Protein AF-A0A383W5I0-F1 (afdb_monomer)

Sequence (341 aa):
MKSKTSILTWMLLLAAAVLATAEAEDALTGSAQQLPQQVPPRRTELLSQEIGLSSPPNNTRRRYSSSRTLRDKVANLGASANATQIARAACNSTNILHPACIDVLLLALTPASYSSNNTRDTPMRRALISPAQDQGQCSSCVGFAVTAAAEAAVNVHKQQSWSSLSLSEQDLSFCKMLPRINCDNGIPYSGVIDSIESGRVQNWSARSCYGYNPEVKGDCWRANSCPSQLPPGTTLAWANDANALNTMAKVKERIMLSGGVIASMAMSDDAFNMFQAYGRKGDAVYAPSEDLAGAASVTMHAIFCYGWWDNATSSEDGWWLCKNRCGSMIVMLVCVPACVR

InterPro domains:
  IPR000668 Peptidase C1A, papain C-terminal [PF00112] (126-325)
  IPR000668 Peptidase C1A, papain C-terminal [SM00645] (122-336)
  IPR013128 Peptidase C1A [PTHR12411] (124-328)
  IPR038765 Papain-like cysteine peptidase superfamily [SSF54001] (127-327)

Organism: Tetradesmus obliquus (NCBI:txid3088)

Secondary structure (DSSP, 8-state):
---SSSSHHHHHHHHHHHHTTSSSSSTTS-----PPPPPPP-------SSTTS---TTHHHHHHHHHHHHHHHHHTT-TT--HHHHHHHHHS-S-TTSHHHHHHHHHHHS-SEEETT-TTTSGGG---PPPP-B-TTS--HHHHHHHHHHHHHHHHHTT--GGG--B-HHHIIIIISSSPPBTTTB--HHHHHHHHHTT--S--BBTTTS---TT--S-HHHHHHSPB-SPTT-----GGGG----SHHHHHHHHHHHS-EEEEEEEEHHHHHHHHHHTTT-SSEE-----GGG-S-EEEEEEEEEEEEE-SS-TT-EEEEEE-SBSSPEEEEES------

Structure (mmCIF, N/CA/C/O backbone):
data_AF-A0A383W5I0-F1
#
_entry.id   AF-A0A383W5I0-F1
#
loop_
_atom_site.group_PDB
_atom_site.id
_atom_site.type_symbol
_atom_site.label_atom_id
_atom_site.label_alt_id
_atom_site.label_comp_id
_atom_site.label_asym_id
_atom_site.label_entity_id
_atom_site.label_seq_id
_atom_site.pdbx_PDB_ins_code
_atom_site.Cartn_x
_atom_site.Cartn_y
_atom_site.Cartn_z
_atom_site.occupancy
_atom_site.B_iso_or_equiv
_atom_site.auth_seq_id
_atom_site.auth_comp_id
_atom_site.auth_asym_id
_atom_site.auth_atom_id
_atom_site.pdbx_PDB_model_num
ATOM 1 N N . MET A 1 1 ? -1.717 -44.098 64.752 1.00 50.97 1 MET A N 1
ATOM 2 C CA . MET A 1 1 ? -0.840 -43.102 64.095 1.00 50.97 1 MET A CA 1
ATOM 3 C C . MET A 1 1 ? 0.132 -43.812 63.160 1.00 50.97 1 MET A C 1
ATOM 5 O O . MET A 1 1 ? 1.043 -44.453 63.662 1.00 50.97 1 MET A O 1
ATOM 9 N N . LYS A 1 2 ? -0.092 -43.749 61.838 1.00 40.78 2 LYS A N 1
ATOM 10 C CA . LYS A 1 2 ? 0.932 -43.774 60.768 1.00 40.78 2 LYS A CA 1
ATOM 11 C C . LYS A 1 2 ? 0.244 -43.774 59.392 1.00 40.78 2 LYS A C 1
ATOM 13 O O . LYS A 1 2 ? -0.396 -44.741 59.003 1.00 40.78 2 LYS A O 1
ATOM 18 N N . SER A 1 3 ? 0.354 -42.614 58.746 1.00 50.75 3 SER A N 1
ATOM 19 C CA . SER A 1 3 ? 0.423 -42.326 57.307 1.00 50.75 3 SER A CA 1
ATOM 20 C C . SER A 1 3 ? -0.219 -43.317 56.320 1.00 50.75 3 SER A C 1
ATOM 22 O O . SER A 1 3 ? 0.395 -44.305 55.927 1.00 50.75 3 SER A O 1
ATOM 24 N N . LYS A 1 4 ? -1.421 -42.981 55.832 1.00 47.16 4 LYS A N 1
ATOM 25 C CA . LYS A 1 4 ? -1.954 -43.458 54.536 1.00 47.16 4 LYS A CA 1
ATOM 26 C C . LYS A 1 4 ? -2.264 -42.316 53.553 1.00 47.16 4 LYS A C 1
ATOM 28 O O . LYS A 1 4 ? -2.739 -42.559 52.453 1.00 47.16 4 LYS A O 1
ATOM 33 N N . THR A 1 5 ? -1.936 -41.075 53.907 1.00 50.34 5 THR A N 1
ATOM 34 C CA . THR A 1 5 ? -2.287 -39.866 53.140 1.00 50.34 5 THR A CA 1
ATOM 35 C C . THR A 1 5 ? -1.202 -39.398 52.162 1.00 50.34 5 THR A C 1
ATOM 37 O O . THR A 1 5 ? -1.349 -38.343 51.563 1.00 50.34 5 THR A O 1
ATOM 40 N N . SER A 1 6 ? -0.117 -40.162 51.978 1.00 55.53 6 SER A N 1
ATOM 41 C CA . SER A 1 6 ? 1.043 -39.725 51.180 1.00 55.53 6 SER A CA 1
ATOM 42 C C . SER A 1 6 ? 1.127 -40.318 49.768 1.00 55.53 6 SER A C 1
ATOM 44 O O . SER A 1 6 ? 1.939 -39.851 48.980 1.00 55.53 6 SER A O 1
ATOM 46 N N . ILE A 1 7 ? 0.335 -41.340 49.429 1.00 50.81 7 ILE A N 1
ATOM 47 C CA . ILE A 1 7 ? 0.466 -42.043 48.134 1.00 50.81 7 ILE A CA 1
ATOM 48 C C . ILE A 1 7 ? -0.485 -41.464 47.074 1.00 50.81 7 ILE A C 1
ATOM 50 O O . ILE A 1 7 ? -0.131 -41.398 45.899 1.00 50.81 7 ILE A O 1
ATOM 54 N N . LEU A 1 8 ? -1.650 -40.947 47.480 1.00 47.06 8 LEU A N 1
ATOM 55 C CA . LEU A 1 8 ? -2.625 -40.379 46.541 1.00 47.06 8 LEU A CA 1
ATOM 56 C C . LEU A 1 8 ? -2.154 -39.040 45.941 1.00 47.06 8 LEU A C 1
ATOM 58 O O . LEU A 1 8 ? -2.425 -38.749 44.780 1.00 47.06 8 LEU A O 1
ATOM 62 N N . THR A 1 9 ? -1.386 -38.253 46.699 1.00 47.53 9 THR A N 1
ATOM 63 C CA . THR A 1 9 ? -0.878 -36.942 46.263 1.00 47.53 9 THR A CA 1
ATOM 64 C C . THR A 1 9 ? 0.253 -37.062 45.237 1.00 47.53 9 THR A C 1
ATOM 66 O O . THR A 1 9 ? 0.368 -36.221 44.352 1.00 47.53 9 THR A O 1
ATOM 69 N N . TRP A 1 10 ? 1.052 -38.134 45.295 1.00 46.44 10 TRP A N 1
ATOM 70 C CA . TRP A 1 10 ? 2.126 -38.382 44.324 1.00 46.44 10 TRP A CA 1
ATOM 71 C C . TRP A 1 10 ? 1.618 -38.963 42.997 1.00 46.44 10 TRP A C 1
ATOM 73 O O . TRP A 1 10 ? 2.191 -38.664 41.953 1.00 46.44 10 TRP A O 1
ATOM 83 N N . MET A 1 11 ? 0.507 -39.710 42.993 1.00 48.94 11 MET A N 1
ATOM 84 C CA . MET A 1 11 ? -0.098 -40.188 41.739 1.00 48.94 11 MET A CA 1
ATOM 85 C C . MET A 1 11 ? -0.809 -39.075 40.950 1.00 48.94 11 MET A C 1
ATOM 87 O O . MET A 1 11 ? -0.786 -39.094 39.722 1.00 48.94 11 MET A O 1
ATOM 91 N N . LEU A 1 12 ? -1.367 -38.063 41.625 1.00 45.44 12 LEU A N 1
ATOM 92 C CA . LEU A 1 12 ? -1.979 -36.899 40.965 1.00 45.44 12 LEU A CA 1
ATOM 93 C C . LEU A 1 12 ? -0.946 -35.944 40.335 1.00 45.44 12 LEU A C 1
ATOM 95 O O . LEU A 1 12 ? -1.231 -35.337 39.306 1.00 45.44 12 LEU A O 1
ATOM 99 N N . LEU A 1 13 ? 0.270 -35.860 40.885 1.00 44.97 13 LEU A N 1
ATOM 100 C CA . LEU A 1 13 ? 1.362 -35.051 40.320 1.00 44.97 13 LEU A CA 1
ATOM 101 C C . LEU A 1 13 ? 2.055 -35.715 39.115 1.00 44.97 13 LEU A C 1
ATOM 103 O O . LEU A 1 13 ? 2.527 -35.012 38.225 1.00 44.97 13 LEU A O 1
ATOM 107 N N . LEU A 1 14 ? 2.060 -37.050 39.028 1.00 43.47 14 LEU A N 1
ATOM 108 C CA . LEU A 1 14 ? 2.590 -37.780 37.866 1.00 43.47 14 LEU A CA 1
ATOM 109 C C . LEU A 1 14 ? 1.614 -37.807 36.676 1.00 43.47 14 LEU A C 1
ATOM 111 O O . LEU A 1 14 ? 2.060 -37.767 35.533 1.00 43.47 14 LEU A O 1
ATOM 115 N N . ALA A 1 15 ? 0.298 -37.775 36.913 1.00 41.34 15 ALA A N 1
ATOM 116 C CA . ALA A 1 15 ? -0.691 -37.662 35.835 1.00 41.34 15 ALA A CA 1
ATOM 117 C C . ALA A 1 15 ? -0.694 -36.268 35.168 1.00 41.34 15 ALA A C 1
ATOM 119 O O . ALA A 1 15 ? -0.890 -36.167 33.959 1.00 41.34 15 ALA A O 1
ATOM 120 N N . ALA A 1 16 ? -0.400 -35.200 35.920 1.00 40.78 16 ALA A N 1
ATOM 121 C CA . ALA A 1 16 ? -0.290 -33.845 35.372 1.00 40.78 16 ALA A CA 1
ATOM 122 C C . ALA A 1 16 ? 0.994 -33.623 34.541 1.00 40.78 16 ALA A C 1
ATOM 124 O O . ALA A 1 16 ? 0.998 -32.800 33.631 1.00 40.78 16 ALA A O 1
ATOM 125 N N . ALA A 1 17 ? 2.067 -34.377 34.808 1.00 38.47 17 ALA A N 1
ATOM 126 C CA . ALA A 1 17 ? 3.325 -34.271 34.063 1.00 38.47 17 ALA A CA 1
ATOM 127 C C . ALA A 1 17 ? 3.324 -35.053 32.734 1.00 38.47 17 ALA A C 1
ATOM 129 O O . ALA A 1 17 ? 4.040 -34.673 31.813 1.00 38.47 17 ALA A O 1
ATOM 130 N N . VAL A 1 18 ? 2.509 -36.109 32.607 1.00 41.06 18 VAL A N 1
ATOM 131 C CA . VAL A 1 18 ? 2.393 -36.905 31.366 1.00 41.06 18 VAL A CA 1
ATOM 132 C C . VAL A 1 18 ? 1.396 -36.288 30.372 1.00 41.06 18 VAL A C 1
ATOM 134 O O . VAL A 1 18 ? 1.564 -36.436 29.167 1.00 41.06 18 VAL A O 1
ATOM 137 N N . LEU A 1 19 ? 0.407 -35.520 30.842 1.00 38.72 19 LEU A N 1
ATOM 138 C CA . LEU A 1 19 ? -0.499 -34.764 29.963 1.00 38.72 19 LEU A CA 1
ATOM 139 C C . LEU A 1 19 ? 0.127 -33.473 29.403 1.00 38.72 19 LEU A C 1
ATOM 141 O O . LEU A 1 19 ? -0.310 -32.999 28.364 1.00 38.72 19 LEU A O 1
ATOM 145 N N . ALA A 1 20 ? 1.181 -32.939 30.031 1.00 40.28 20 ALA A N 1
ATOM 146 C CA . ALA A 1 20 ? 1.869 -31.730 29.563 1.00 40.28 20 ALA A CA 1
ATOM 147 C C . ALA A 1 20 ? 2.955 -31.989 28.495 1.00 40.28 20 ALA A C 1
ATOM 149 O O . ALA A 1 20 ? 3.465 -31.039 27.905 1.00 40.28 20 ALA A O 1
ATOM 150 N N . THR A 1 21 ? 3.324 -33.248 28.232 1.00 39.97 21 THR A N 1
ATOM 151 C CA . THR A 1 21 ? 4.346 -33.606 27.228 1.00 39.97 21 THR A CA 1
ATOM 152 C C . THR A 1 21 ? 3.788 -34.335 26.005 1.00 39.97 21 THR A C 1
ATOM 154 O O . THR A 1 21 ? 4.513 -34.498 25.030 1.00 39.97 21 THR A O 1
ATOM 157 N N . ALA A 1 22 ? 2.501 -34.700 26.000 1.00 36.41 22 ALA A N 1
ATOM 158 C CA . ALA A 1 22 ? 1.844 -35.316 24.844 1.00 36.41 22 ALA A CA 1
ATOM 159 C C . ALA A 1 22 ? 1.257 -34.300 23.837 1.00 36.41 22 ALA A C 1
ATOM 161 O O . ALA A 1 22 ? 0.971 -34.667 22.704 1.00 36.41 22 ALA A O 1
ATOM 162 N N . GLU A 1 23 ? 1.124 -33.017 24.196 1.00 40.84 23 GLU A N 1
ATOM 163 C CA . GLU A 1 23 ? 0.623 -31.967 23.283 1.00 40.84 23 GLU A CA 1
ATOM 164 C C . GLU A 1 23 ? 1.725 -31.294 22.438 1.00 40.84 23 GLU A C 1
ATOM 166 O O . GLU A 1 23 ? 1.442 -30.386 21.658 1.00 40.84 23 GLU A O 1
ATOM 171 N N . ALA A 1 24 ? 2.986 -31.731 22.554 1.00 43.25 24 ALA A N 1
ATOM 172 C CA . ALA A 1 24 ? 4.114 -31.102 21.861 1.00 43.25 24 ALA A CA 1
ATOM 173 C C . ALA A 1 24 ? 4.572 -31.809 20.568 1.00 43.25 24 ALA A C 1
ATOM 175 O O . ALA A 1 24 ? 5.383 -31.231 19.847 1.00 43.25 24 ALA A O 1
ATOM 176 N N . GLU A 1 25 ? 4.060 -33.001 20.230 1.00 40.81 25 GLU A N 1
ATOM 177 C CA . GLU A 1 25 ? 4.526 -33.750 19.041 1.00 40.81 25 GLU A CA 1
ATOM 178 C C . GLU A 1 25 ? 3.465 -34.047 17.967 1.00 40.81 25 GLU A C 1
ATOM 180 O O . GLU A 1 25 ? 3.839 -34.468 16.876 1.00 40.81 25 GLU A O 1
ATOM 185 N N . ASP A 1 26 ? 2.180 -33.727 18.176 1.00 34.81 26 ASP A N 1
ATOM 186 C CA . ASP A 1 26 ? 1.118 -34.031 17.189 1.00 34.81 26 ASP A CA 1
ATOM 187 C C . ASP A 1 26 ? 0.619 -32.817 16.369 1.00 34.81 26 ASP A C 1
ATOM 189 O O . ASP A 1 26 ? -0.350 -32.894 15.618 1.00 34.81 26 ASP A O 1
ATOM 193 N N . ALA A 1 27 ? 1.311 -31.673 16.442 1.00 38.06 27 ALA A N 1
ATOM 194 C CA . ALA A 1 27 ? 0.942 -30.442 15.724 1.00 38.06 27 ALA A CA 1
ATOM 195 C C . ALA A 1 27 ? 1.639 -30.259 14.353 1.00 38.06 27 ALA A C 1
ATOM 197 O O . ALA A 1 27 ? 1.771 -29.133 13.871 1.00 38.06 27 ALA A O 1
ATOM 198 N N . LEU A 1 28 ? 2.096 -31.342 13.709 1.00 40.16 28 LEU A N 1
ATOM 199 C CA . LEU A 1 28 ? 2.770 -31.300 12.396 1.00 40.16 28 LEU A CA 1
ATOM 200 C C . LEU A 1 28 ? 2.044 -32.046 11.267 1.00 40.16 28 LEU A C 1
ATOM 202 O O . LEU A 1 28 ? 2.592 -32.191 10.174 1.00 40.16 28 LEU A O 1
ATOM 206 N N . THR A 1 29 ? 0.784 -32.440 11.459 1.00 37.12 29 THR A N 1
ATOM 207 C CA . THR A 1 29 ? -0.047 -32.982 10.375 1.00 37.12 29 THR A CA 1
ATOM 208 C C . THR A 1 29 ? -1.183 -32.026 10.001 1.00 37.12 29 THR A C 1
ATOM 210 O O . THR A 1 29 ? -2.268 -32.018 10.565 1.00 37.12 29 THR A O 1
ATOM 213 N N . GLY A 1 30 ? -0.894 -31.181 9.006 1.00 45.47 30 GLY A N 1
ATOM 214 C CA . GLY A 1 30 ? -1.835 -30.718 7.979 1.00 45.47 30 GLY A CA 1
ATOM 215 C C . GLY A 1 30 ? -3.266 -30.363 8.395 1.00 45.47 30 GLY A C 1
ATOM 216 O O . GLY A 1 30 ? -4.210 -30.942 7.865 1.00 45.47 30 GLY A O 1
ATOM 217 N N . SER A 1 31 ? -3.450 -29.345 9.238 1.00 33.47 31 SER A N 1
ATOM 218 C CA . SER A 1 31 ? -4.733 -28.636 9.291 1.00 33.47 31 SER A CA 1
ATOM 219 C C . SER A 1 31 ? -4.839 -27.727 8.069 1.00 33.47 31 SER A C 1
ATOM 221 O O . SER A 1 31 ? -4.104 -26.744 7.952 1.00 33.47 31 SER A O 1
ATOM 223 N N . ALA A 1 32 ? -5.758 -28.056 7.162 1.00 37.62 32 ALA A N 1
ATOM 224 C CA . ALA A 1 32 ? -6.147 -27.211 6.043 1.00 37.62 32 ALA A CA 1
ATOM 225 C C . ALA A 1 32 ? -6.359 -25.763 6.517 1.00 37.62 32 ALA A C 1
ATOM 227 O O . ALA A 1 32 ? -7.171 -25.493 7.403 1.00 37.62 32 ALA A O 1
ATOM 228 N N . GLN A 1 33 ? -5.594 -24.839 5.935 1.00 35.25 33 GLN A N 1
ATOM 229 C CA . GLN A 1 33 ? -5.774 -23.406 6.120 1.00 35.25 33 GLN A CA 1
ATOM 230 C C . GLN A 1 33 ? -7.213 -23.047 5.741 1.00 35.25 33 GLN A C 1
ATOM 232 O O . GLN A 1 33 ? -7.575 -23.050 4.564 1.00 35.25 33 GLN A O 1
ATOM 237 N N . GLN A 1 34 ? -8.034 -22.718 6.737 1.00 30.47 34 GLN A N 1
ATOM 238 C CA . GLN A 1 34 ? -9.242 -21.943 6.501 1.00 30.47 34 GLN A CA 1
ATOM 239 C C . GLN A 1 34 ? -8.801 -20.576 5.973 1.00 30.47 34 GLN A C 1
ATOM 241 O O . GLN A 1 34 ? -8.416 -19.689 6.734 1.00 30.47 34 GLN A O 1
ATOM 246 N N . LEU A 1 35 ? -8.834 -20.419 4.648 1.00 31.31 35 LEU A N 1
ATOM 247 C CA . LEU A 1 35 ? -8.937 -19.100 4.043 1.00 31.31 35 LEU A CA 1
ATOM 248 C C . LEU A 1 35 ? -10.158 -18.400 4.664 1.00 31.31 35 LEU A C 1
ATOM 250 O O . LEU A 1 35 ? -11.230 -19.013 4.715 1.00 31.31 35 LEU A O 1
ATOM 254 N N . PRO A 1 36 ? -10.043 -17.140 5.120 1.00 31.08 36 PRO A N 1
ATOM 255 C CA . PRO A 1 36 ? -11.212 -16.387 5.542 1.00 31.08 36 PRO A CA 1
ATOM 256 C C . PRO A 1 36 ? -12.202 -16.313 4.373 1.00 31.08 36 PRO A C 1
ATOM 258 O O . PRO A 1 36 ? -11.836 -15.927 3.260 1.00 31.08 36 PRO A O 1
ATOM 261 N N . GLN A 1 37 ? -13.444 -16.738 4.627 1.00 26.75 37 GLN A N 1
ATOM 262 C CA . GLN A 1 37 ? -14.552 -16.669 3.676 1.00 26.75 37 GLN A CA 1
ATOM 263 C C . GLN A 1 37 ? -14.643 -15.255 3.094 1.00 26.75 37 GLN A C 1
ATOM 265 O O . GLN A 1 37 ? -14.861 -14.283 3.816 1.00 26.75 37 GLN A O 1
ATOM 270 N N . GLN A 1 38 ? -14.477 -15.153 1.776 1.00 28.27 38 GLN A N 1
ATOM 271 C CA . GLN A 1 38 ? -14.689 -13.915 1.042 1.00 28.27 38 GLN A CA 1
ATOM 272 C C . GLN A 1 38 ? -16.161 -13.497 1.164 1.00 28.27 38 GLN A C 1
ATOM 274 O O . GLN A 1 38 ? -17.074 -14.265 0.858 1.00 28.27 38 GLN A O 1
ATOM 279 N N . VAL A 1 39 ? -16.383 -12.270 1.635 1.00 28.14 39 VAL A N 1
ATOM 280 C CA . VAL A 1 39 ? -17.687 -11.597 1.617 1.00 28.14 39 VAL A CA 1
ATOM 281 C C . VAL A 1 39 ? -18.120 -11.427 0.149 1.00 28.14 39 VAL A C 1
ATOM 283 O O . VAL A 1 39 ? -17.280 -11.061 -0.673 1.00 28.14 39 VAL A O 1
ATOM 286 N N . PRO A 1 40 ? -19.390 -11.687 -0.217 1.00 25.81 40 PRO A N 1
ATOM 287 C CA . PRO A 1 40 ? -19.840 -11.619 -1.607 1.00 25.81 40 PRO A CA 1
ATOM 288 C C . PRO A 1 40 ? -19.692 -10.207 -2.209 1.00 25.81 40 PRO A C 1
ATOM 290 O O . PRO A 1 40 ? -19.878 -9.215 -1.492 1.00 25.81 40 PRO A O 1
ATOM 293 N N . PRO A 1 41 ? -19.414 -10.102 -3.524 1.00 27.77 41 PRO A N 1
ATOM 294 C CA . PRO A 1 41 ? -19.115 -8.835 -4.180 1.00 27.77 41 PRO A CA 1
ATOM 295 C C . PRO A 1 41 ? -20.362 -7.948 -4.229 1.00 27.77 41 PRO A C 1
ATOM 297 O O . PRO A 1 41 ? -21.405 -8.331 -4.765 1.00 27.77 41 PRO A O 1
ATOM 300 N N . ARG A 1 42 ? -20.259 -6.735 -3.680 1.00 27.70 42 ARG A N 1
ATOM 301 C CA . ARG A 1 42 ? -21.240 -5.666 -3.898 1.00 27.70 42 ARG A CA 1
ATOM 302 C C . ARG A 1 42 ? -20.668 -4.716 -4.940 1.00 27.70 42 ARG A C 1
ATOM 304 O O . ARG A 1 42 ? -19.749 -3.965 -4.639 1.00 27.70 42 ARG A O 1
ATOM 311 N N . ARG A 1 43 ? -21.236 -4.720 -6.148 1.00 22.67 43 ARG A N 1
ATOM 312 C CA . ARG A 1 43 ? -20.950 -3.690 -7.152 1.00 22.67 43 ARG A CA 1
ATOM 313 C C . ARG A 1 43 ? -21.617 -2.386 -6.728 1.00 22.67 43 ARG A C 1
ATOM 315 O O . ARG A 1 43 ? -22.840 -2.326 -6.627 1.00 22.67 43 ARG A O 1
ATOM 322 N N . THR A 1 44 ? -20.823 -1.351 -6.489 1.00 27.12 44 THR A N 1
ATOM 323 C CA . THR A 1 44 ? -21.308 0.031 -6.448 1.00 27.12 44 THR A CA 1
ATOM 324 C C . THR A 1 44 ? -20.936 0.703 -7.758 1.00 27.12 44 THR A C 1
ATOM 326 O O . THR A 1 44 ? -19.770 0.993 -8.000 1.00 27.12 44 THR A O 1
ATOM 329 N N . GLU A 1 45 ? -21.935 0.927 -8.606 1.00 25.23 45 GLU A N 1
ATOM 330 C CA . GLU A 1 45 ? -21.840 1.818 -9.760 1.00 25.23 45 GLU A CA 1
ATOM 331 C C . GLU A 1 45 ? -21.678 3.255 -9.255 1.00 25.23 45 GLU A C 1
ATOM 333 O O . GLU A 1 45 ? -22.616 3.822 -8.698 1.00 25.23 45 GLU A O 1
ATOM 338 N N . LEU A 1 46 ? -20.496 3.850 -9.422 1.00 27.22 46 LEU A N 1
ATOM 339 C CA . LEU A 1 46 ? -20.302 5.287 -9.245 1.00 27.22 46 LEU A CA 1
ATOM 340 C C . LEU A 1 46 ? -19.369 5.819 -10.334 1.00 27.22 46 LEU A C 1
ATOM 342 O O . LEU A 1 46 ? -18.193 5.477 -10.402 1.00 27.22 46 LEU A O 1
ATOM 346 N N . LEU A 1 47 ? -19.956 6.660 -11.186 1.00 27.00 47 LEU A N 1
ATOM 347 C CA . LEU A 1 47 ? -19.314 7.433 -12.241 1.00 27.00 47 LEU A CA 1
ATOM 348 C C . LEU A 1 47 ? -18.225 8.351 -11.673 1.00 27.00 47 LEU A C 1
ATOM 350 O O . LE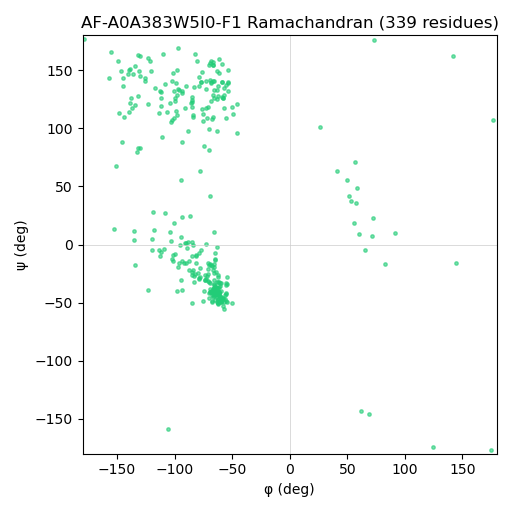U A 1 47 ? -18.467 9.166 -10.783 1.00 27.00 47 LEU A O 1
ATOM 354 N N . SER A 1 48 ? -17.030 8.222 -12.240 1.00 34.09 48 SER A N 1
ATOM 355 C CA . SER A 1 48 ? -15.860 9.039 -11.954 1.00 34.09 48 SER A CA 1
ATOM 356 C C . SER A 1 48 ? -15.966 10.426 -12.590 1.00 34.09 48 SER A C 1
ATOM 358 O O . SER A 1 48 ? -15.776 10.579 -13.794 1.00 34.09 48 SER A O 1
ATOM 360 N N . GLN A 1 49 ? -16.209 11.451 -11.775 1.00 30.59 49 GLN A N 1
ATOM 361 C CA . GLN A 1 49 ? -15.926 12.841 -12.130 1.00 30.59 49 GLN A CA 1
ATOM 362 C C . GLN A 1 49 ? -14.692 13.297 -11.340 1.00 30.59 49 GLN A C 1
ATOM 364 O O . GLN A 1 49 ? -14.713 13.333 -10.113 1.00 30.59 49 GLN A O 1
ATOM 369 N N . GLU A 1 50 ? -13.616 13.556 -12.089 1.00 33.84 50 GLU A N 1
ATOM 370 C CA . GLU A 1 50 ? -12.325 14.135 -11.676 1.00 33.84 50 GLU A CA 1
ATOM 371 C C . GLU A 1 50 ? -11.585 13.380 -10.552 1.00 33.84 50 GLU A C 1
ATOM 373 O O . GLU A 1 50 ? -11.449 13.814 -9.408 1.00 33.84 50 GLU A O 1
ATOM 378 N N . ILE A 1 51 ? -11.073 12.201 -10.923 1.00 47.44 51 ILE A N 1
ATOM 379 C CA . ILE A 1 51 ? -10.263 11.307 -10.086 1.00 47.44 51 ILE A CA 1
ATOM 380 C C . ILE A 1 51 ? -8.903 11.963 -9.791 1.00 47.44 51 ILE A C 1
ATOM 382 O O . ILE A 1 51 ? -8.040 12.021 -10.664 1.00 47.44 51 ILE A O 1
ATOM 386 N N . GLY A 1 52 ? -8.690 12.413 -8.551 1.00 37.28 52 GLY A N 1
ATOM 387 C CA . GLY A 1 52 ? -7.338 12.618 -8.012 1.00 37.28 52 GLY A CA 1
ATOM 388 C C . GLY A 1 52 ? -7.123 13.796 -7.062 1.00 37.28 52 GLY A C 1
ATOM 389 O O . GLY A 1 52 ? -6.119 13.794 -6.359 1.00 37.28 52 GLY A O 1
ATOM 390 N N . LEU A 1 53 ? -8.027 14.778 -6.985 1.00 34.94 53 LEU A N 1
ATOM 391 C CA . LEU A 1 53 ? -7.705 16.059 -6.324 1.00 34.94 53 LEU A CA 1
ATOM 392 C C . LEU A 1 53 ? -8.399 16.320 -4.986 1.00 34.94 53 LEU A C 1
ATOM 394 O O . LEU A 1 53 ? -8.105 17.308 -4.322 1.00 34.94 53 LEU A O 1
ATOM 398 N N . SER A 1 54 ? -9.293 15.443 -4.542 1.00 36.31 54 SER A N 1
ATOM 399 C CA . SER A 1 54 ? -9.955 15.615 -3.249 1.00 36.31 54 SER A CA 1
ATOM 400 C C . SER A 1 54 ? -9.922 14.329 -2.441 1.00 36.31 54 SER A C 1
ATOM 402 O O . SER A 1 54 ? -10.884 13.571 -2.347 1.00 36.31 54 SER A O 1
ATOM 404 N N . SER A 1 55 ? -8.799 14.126 -1.762 1.00 37.28 55 SER A N 1
ATOM 405 C CA . SER A 1 55 ? -8.829 13.526 -0.432 1.00 37.28 55 SER A CA 1
ATOM 406 C C . SER A 1 55 ? -9.875 14.292 0.380 1.00 37.28 55 SER A C 1
ATOM 408 O O . SER A 1 55 ? -9.660 15.482 0.610 1.00 37.28 55 SER A O 1
ATOM 410 N N . PRO A 1 56 ? -11.019 13.703 0.779 1.00 36.81 56 PRO A N 1
ATOM 411 C CA . PRO A 1 56 ? -12.017 14.449 1.531 1.00 36.81 56 PRO A CA 1
ATOM 412 C C . PRO A 1 56 ? -11.335 15.003 2.786 1.00 36.81 56 PRO A C 1
ATOM 414 O O . PRO A 1 56 ? -10.847 14.200 3.593 1.00 36.81 56 PRO A O 1
ATOM 417 N N . PRO A 1 57 ? -11.244 16.332 2.965 1.00 42.31 57 PRO A N 1
ATOM 418 C CA . PRO A 1 57 ? -10.516 16.889 4.088 1.00 42.31 57 PRO A CA 1
ATOM 419 C C . PRO A 1 57 ? -11.134 16.359 5.383 1.00 42.31 57 PRO A C 1
ATOM 421 O O . PRO A 1 57 ? -12.343 16.431 5.602 1.00 42.31 57 PRO A O 1
ATOM 424 N N . ASN A 1 58 ? -10.291 15.790 6.246 1.00 48.41 58 ASN A N 1
ATOM 425 C CA . ASN A 1 58 ? -10.570 15.559 7.665 1.00 48.41 58 ASN A CA 1
ATOM 426 C C . ASN A 1 58 ? -11.703 14.562 8.034 1.00 48.41 58 ASN A C 1
ATOM 428 O O . ASN A 1 58 ? -11.878 14.250 9.213 1.00 48.41 58 ASN A O 1
ATOM 432 N N . ASN A 1 59 ? -12.468 14.007 7.085 1.00 50.97 59 ASN A N 1
ATOM 433 C CA . ASN A 1 59 ? -13.571 13.090 7.420 1.00 50.97 59 ASN A CA 1
ATOM 434 C C . ASN A 1 59 ? -13.045 11.749 7.962 1.00 50.97 59 ASN A C 1
ATOM 436 O O . ASN A 1 59 ? -13.549 11.241 8.963 1.00 50.97 59 ASN A O 1
ATOM 440 N N . THR A 1 60 ? -11.970 11.213 7.374 1.00 55.31 60 THR A N 1
ATOM 441 C CA . THR A 1 60 ? -11.335 9.975 7.852 1.00 55.31 60 THR A CA 1
ATOM 442 C C . THR A 1 60 ? -10.759 10.143 9.259 1.00 55.31 60 THR A C 1
ATOM 444 O O . THR A 1 60 ? -10.931 9.258 10.093 1.00 55.31 60 THR A O 1
ATOM 447 N N . ARG A 1 61 ? -10.144 11.298 9.563 1.00 58.56 61 ARG A N 1
ATOM 448 C CA . ARG A 1 61 ? -9.558 11.589 10.883 1.00 58.56 61 ARG A CA 1
ATOM 449 C C . ARG A 1 61 ? -10.624 11.727 11.973 1.00 58.56 61 ARG A C 1
ATOM 451 O O . ARG A 1 61 ? -10.531 11.043 12.986 1.00 58.56 61 ARG A O 1
ATOM 458 N N . ARG A 1 62 ? -11.678 12.525 11.748 1.00 57.25 62 ARG A N 1
ATOM 459 C CA . ARG A 1 62 ? -12.788 12.668 12.718 1.00 57.25 62 ARG A CA 1
ATOM 460 C C . ARG A 1 62 ? -13.516 11.349 12.973 1.00 57.25 62 ARG A C 1
ATOM 462 O O . ARG A 1 62 ? -13.861 11.033 14.108 1.00 57.25 62 ARG A O 1
ATOM 469 N N . ARG A 1 63 ? -13.742 10.554 11.921 1.00 70.06 63 ARG A N 1
ATOM 470 C CA . ARG A 1 63 ? -14.328 9.214 12.073 1.00 70.06 63 ARG A CA 1
ATOM 471 C C . ARG A 1 63 ? -13.397 8.276 12.831 1.00 70.06 63 ARG A C 1
ATOM 473 O O . ARG A 1 63 ? -13.878 7.434 13.587 1.00 70.06 63 ARG A O 1
ATOM 480 N N . TYR A 1 64 ? -12.085 8.429 12.664 1.00 73.00 64 TYR A N 1
ATOM 481 C CA . TYR A 1 64 ? -11.105 7.591 13.338 1.00 73.00 64 TYR A CA 1
ATOM 482 C C . TYR A 1 64 ? -11.068 7.819 14.846 1.00 73.00 64 TYR A C 1
ATOM 484 O O . TYR A 1 64 ? -11.160 6.842 15.587 1.00 73.00 64 TYR A O 1
ATOM 492 N N . SER A 1 65 ? -11.000 9.066 15.319 1.00 77.88 65 SER A N 1
ATOM 493 C CA . SER A 1 65 ? -10.972 9.317 16.765 1.00 77.88 65 SER A CA 1
ATOM 494 C C . SER A 1 65 ? -12.246 8.839 17.453 1.00 77.88 65 SER A C 1
ATOM 496 O O . SER A 1 65 ? -12.162 8.150 18.468 1.00 77.88 65 SER A O 1
ATOM 498 N N . SER A 1 66 ? -13.409 9.050 16.827 1.00 83.94 66 SER A N 1
ATOM 499 C CA . SER A 1 66 ? -14.670 8.453 17.280 1.00 83.94 66 SER A CA 1
ATOM 500 C C . SER A 1 66 ? -14.603 6.919 17.335 1.00 83.94 66 SER A C 1
ATOM 502 O O . SER A 1 66 ? -14.954 6.324 18.355 1.00 83.94 66 SER A O 1
ATOM 504 N N . SER A 1 67 ? -14.087 6.274 16.284 1.00 83.94 67 SER A N 1
ATOM 505 C CA . SER A 1 67 ? -13.956 4.810 16.227 1.00 83.94 67 SER A CA 1
ATOM 506 C C . SER A 1 67 ? -12.990 4.267 17.285 1.00 83.94 67 SER A C 1
ATOM 508 O O . SER A 1 67 ? -13.261 3.223 17.873 1.00 83.94 67 SER A O 1
ATOM 510 N N . ARG A 1 68 ? -11.898 4.981 17.591 1.00 83.06 68 ARG A N 1
ATOM 511 C CA . ARG A 1 68 ? -10.968 4.627 18.676 1.00 83.06 68 ARG A CA 1
ATOM 512 C C . ARG A 1 68 ? -11.609 4.763 20.051 1.00 83.06 68 ARG A C 1
ATOM 514 O O . ARG A 1 68 ? -11.472 3.864 20.869 1.00 83.06 68 ARG A O 1
ATOM 521 N N . THR A 1 69 ? -12.361 5.833 20.300 1.00 87.00 69 THR A N 1
ATOM 522 C CA . THR A 1 69 ? -13.103 5.966 21.560 1.00 87.00 69 THR A CA 1
ATOM 523 C C . THR A 1 69 ? -14.095 4.815 21.743 1.00 87.00 69 THR A C 1
ATOM 525 O O . THR A 1 69 ? -14.238 4.290 22.846 1.00 87.00 69 THR A O 1
ATOM 528 N N . LEU A 1 70 ? -14.777 4.393 20.673 1.00 89.44 70 LEU A N 1
ATOM 529 C CA . LEU A 1 70 ? -15.685 3.243 20.717 1.00 89.44 70 LEU A CA 1
ATOM 530 C C . LEU A 1 70 ? -14.928 1.923 20.917 1.00 89.44 70 LEU A C 1
ATOM 532 O O . LEU A 1 70 ? -15.356 1.097 21.720 1.00 89.44 70 LEU A O 1
ATOM 536 N N . ARG A 1 71 ? -13.769 1.753 20.272 1.00 88.12 71 ARG A N 1
ATOM 537 C CA . ARG A 1 71 ? -12.859 0.621 20.498 1.00 88.12 71 ARG A CA 1
ATOM 538 C C . ARG A 1 71 ? -12.486 0.493 21.973 1.00 88.12 71 ARG A C 1
ATOM 540 O O . ARG A 1 71 ? -12.601 -0.590 22.535 1.00 88.12 71 ARG A O 1
ATOM 547 N N . ASP A 1 72 ? -12.076 1.589 22.603 1.00 87.56 72 ASP A N 1
ATOM 548 C CA . ASP A 1 72 ? -11.647 1.579 24.003 1.00 87.56 72 ASP A CA 1
ATOM 549 C C . ASP A 1 72 ? -12.821 1.238 24.939 1.00 87.56 72 ASP A C 1
ATOM 551 O O . ASP A 1 72 ? -12.655 0.491 25.901 1.00 87.56 72 ASP A O 1
ATOM 555 N N . LYS A 1 73 ? -14.047 1.682 24.614 1.00 91.50 73 LYS A N 1
ATOM 556 C CA . LYS A 1 73 ? -15.261 1.234 25.321 1.00 91.50 73 LYS A CA 1
ATOM 557 C C . LYS A 1 73 ? -15.478 -0.272 25.196 1.00 91.50 73 LYS A C 1
ATOM 559 O O . LYS A 1 73 ? -15.802 -0.899 26.198 1.00 91.50 73 LYS A O 1
ATOM 564 N N . VAL A 1 74 ? -15.306 -0.839 23.999 1.00 91.75 74 VAL A N 1
ATOM 565 C CA . VAL A 1 74 ? -15.435 -2.288 23.766 1.00 91.75 74 VAL A CA 1
ATOM 566 C C . VAL A 1 74 ? -14.371 -3.058 24.551 1.00 91.75 74 VAL A C 1
ATOM 568 O O . VAL A 1 74 ? -14.710 -4.019 25.235 1.00 91.75 74 VAL A O 1
ATOM 571 N N . ALA A 1 75 ? -13.115 -2.604 24.527 1.00 88.38 75 ALA A N 1
ATOM 572 C CA . ALA A 1 75 ? -12.017 -3.223 25.271 1.00 88.38 75 ALA A CA 1
ATOM 573 C C . ALA A 1 75 ? -12.255 -3.218 26.795 1.00 88.38 75 ALA A C 1
ATOM 575 O O . ALA A 1 75 ? -11.890 -4.167 27.487 1.00 88.38 75 ALA A O 1
ATOM 576 N N . ASN A 1 76 ? -12.931 -2.188 27.313 1.00 92.56 76 ASN A N 1
ATOM 577 C CA . ASN A 1 76 ? -13.247 -2.048 28.736 1.00 92.56 76 ASN A CA 1
ATOM 578 C C . ASN A 1 76 ? -14.436 -2.898 29.218 1.00 92.56 76 ASN A C 1
ATOM 580 O O . ASN A 1 76 ? -14.681 -2.950 30.422 1.00 92.56 76 ASN A O 1
ATOM 584 N N . LEU A 1 77 ? -15.181 -3.569 28.330 1.00 92.62 77 LEU A N 1
ATOM 585 C CA . LEU A 1 77 ? -16.296 -4.429 28.751 1.00 92.62 77 LEU A CA 1
ATOM 586 C C . LEU A 1 77 ? -15.831 -5.700 29.486 1.00 92.62 77 LEU A C 1
ATOM 588 O O . LEU A 1 77 ? -16.631 -6.335 30.173 1.00 92.62 77 LEU A O 1
ATOM 592 N N . GLY A 1 78 ? -14.551 -6.063 29.358 1.00 91.44 78 GLY A N 1
ATOM 593 C CA . GLY A 1 78 ? -13.983 -7.278 29.937 1.00 91.44 78 GLY A CA 1
ATOM 594 C C . GLY A 1 78 ? -14.411 -8.559 29.210 1.00 91.44 78 GLY A C 1
ATOM 595 O O . GLY A 1 78 ? -15.215 -8.548 28.280 1.00 91.44 78 GLY A O 1
ATOM 596 N N . ALA A 1 79 ? -13.859 -9.694 29.644 1.00 89.56 79 ALA A N 1
ATOM 597 C CA . ALA A 1 79 ? -14.042 -10.986 28.971 1.00 89.56 79 ALA A CA 1
ATOM 598 C C . ALA A 1 79 ? -15.458 -11.586 29.105 1.00 89.56 79 ALA A C 1
ATOM 600 O O . ALA A 1 79 ? -15.802 -12.500 28.362 1.00 89.56 79 ALA A O 1
ATOM 601 N N . SER A 1 80 ? -16.284 -11.099 30.039 1.00 92.56 80 SER A N 1
ATOM 602 C CA . SER A 1 80 ? -17.647 -11.602 30.282 1.00 92.56 80 SER A CA 1
ATOM 603 C C . SER A 1 80 ? -18.731 -10.899 29.457 1.00 92.56 80 SER A C 1
ATOM 605 O O . SER A 1 80 ? -19.915 -11.212 29.599 1.00 92.56 80 SER A O 1
ATOM 607 N N . ALA A 1 81 ? -18.352 -9.948 28.602 1.00 94.38 81 ALA A N 1
ATOM 608 C CA . ALA A 1 81 ? -19.287 -9.200 27.777 1.00 94.38 81 ALA A CA 1
ATOM 609 C C . ALA A 1 81 ? -19.961 -10.097 26.729 1.00 94.38 81 ALA A C 1
ATOM 611 O O . ALA A 1 81 ? -19.297 -10.784 25.955 1.00 94.38 81 ALA A O 1
ATOM 612 N N . ASN A 1 82 ? -21.292 -10.062 26.655 1.00 96.50 82 ASN A N 1
ATOM 613 C CA . ASN A 1 82 ? -22.023 -10.765 25.602 1.00 96.50 82 ASN A CA 1
ATOM 614 C C . ASN A 1 82 ? -22.071 -9.953 24.292 1.00 96.50 82 ASN A C 1
ATOM 616 O O . ASN A 1 82 ? -21.847 -8.740 24.275 1.00 96.50 82 ASN A O 1
ATOM 620 N N . ALA A 1 83 ? -22.421 -10.615 23.183 1.00 94.56 83 ALA A N 1
ATOM 621 C CA . ALA A 1 83 ? -22.462 -9.999 21.853 1.00 94.56 83 ALA A CA 1
ATOM 622 C C . ALA A 1 83 ? -23.355 -8.744 21.783 1.00 94.56 83 ALA A C 1
ATOM 624 O O . ALA A 1 83 ? -23.015 -7.784 21.094 1.00 94.56 83 ALA A O 1
ATOM 625 N N . THR A 1 84 ? -24.462 -8.710 22.532 1.00 96.25 84 THR A N 1
ATOM 626 C CA . THR A 1 84 ? -25.363 -7.549 22.597 1.00 96.25 84 THR A CA 1
ATOM 627 C C . THR A 1 84 ? -24.711 -6.365 23.312 1.00 96.25 84 THR A C 1
ATOM 629 O O . THR A 1 84 ? -24.860 -5.228 22.873 1.00 96.25 84 THR A O 1
ATOM 632 N N . GLN A 1 85 ? -23.985 -6.600 24.410 1.00 96.06 85 GLN A N 1
ATOM 633 C CA . GLN A 1 85 ? -23.236 -5.554 25.117 1.00 96.06 85 GLN A CA 1
ATOM 634 C C . GLN A 1 85 ? -22.109 -5.001 24.241 1.00 96.06 85 GLN A C 1
ATOM 636 O O . GLN A 1 85 ? -21.960 -3.784 24.136 1.00 96.06 85 GLN A O 1
ATOM 641 N N . ILE A 1 86 ? -21.385 -5.892 23.560 1.00 94.81 86 ILE A N 1
ATOM 642 C CA . ILE A 1 86 ? -20.332 -5.539 22.605 1.00 94.81 86 ILE A CA 1
ATOM 643 C C . ILE A 1 86 ? -20.904 -4.685 21.466 1.00 94.81 86 ILE A C 1
ATOM 645 O O . ILE A 1 86 ? -20.390 -3.602 21.198 1.00 94.81 86 ILE A O 1
ATOM 649 N N . ALA A 1 87 ? -22.008 -5.110 20.844 1.00 94.56 87 ALA A N 1
ATOM 650 C CA . ALA A 1 87 ? -22.666 -4.356 19.777 1.00 94.56 87 ALA A CA 1
ATOM 651 C C . ALA A 1 87 ? -23.163 -2.982 20.264 1.00 94.56 87 ALA A C 1
ATOM 653 O O . ALA A 1 87 ? -22.958 -1.965 19.599 1.00 94.56 87 ALA A O 1
ATOM 654 N N . ARG A 1 88 ? -23.752 -2.904 21.463 1.00 95.94 88 ARG A N 1
ATOM 655 C CA . ARG A 1 88 ? -24.204 -1.622 22.023 1.00 95.94 88 ARG A CA 1
ATOM 656 C C . ARG A 1 88 ? -23.034 -0.668 22.255 1.00 95.94 88 ARG A C 1
ATOM 658 O O . ARG A 1 88 ? -23.147 0.505 21.911 1.00 95.94 88 ARG A O 1
ATOM 665 N N . ALA A 1 89 ? -21.912 -1.163 22.776 1.00 94.75 89 ALA A N 1
ATOM 666 C CA . ALA A 1 89 ? -20.715 -0.351 22.989 1.00 94.75 89 ALA A CA 1
ATOM 667 C C . ALA A 1 89 ? -20.040 0.073 21.677 1.00 94.75 89 ALA A C 1
ATOM 669 O O . ALA A 1 89 ? -19.577 1.207 21.575 1.00 94.75 89 ALA A O 1
ATOM 670 N N . ALA A 1 90 ? -20.007 -0.816 20.680 1.00 93.94 90 ALA A N 1
ATOM 671 C CA . ALA A 1 90 ? -19.330 -0.575 19.412 1.00 93.94 90 ALA A CA 1
ATOM 672 C C . ALA A 1 90 ? -20.087 0.403 18.502 1.00 93.94 90 ALA A C 1
ATOM 674 O O . ALA A 1 90 ? -19.471 1.223 17.834 1.00 93.94 90 ALA A O 1
ATOM 675 N N . CYS A 1 91 ? -21.415 0.307 18.443 1.00 94.69 91 CYS A N 1
ATOM 676 C CA . CYS A 1 91 ? -22.209 0.942 17.383 1.00 94.69 91 CYS A CA 1
ATOM 677 C C . CYS A 1 91 ? -23.648 1.280 17.808 1.00 94.69 91 CYS A C 1
ATOM 679 O O . CYS A 1 91 ? -24.480 1.560 16.947 1.00 94.69 91 CYS A O 1
ATOM 681 N N . ASN A 1 92 ? -23.967 1.232 19.109 1.00 95.69 92 ASN A N 1
ATOM 682 C CA . ASN A 1 92 ? -25.318 1.456 19.639 1.00 95.69 92 ASN A CA 1
ATOM 683 C C . ASN A 1 92 ? -26.401 0.572 18.976 1.00 95.69 92 ASN A C 1
ATOM 685 O O . ASN A 1 92 ? -27.524 1.008 18.733 1.00 95.69 92 ASN A O 1
ATOM 689 N N . SER A 1 93 ? -26.056 -0.682 18.670 1.00 96.25 93 SER A N 1
ATOM 690 C CA . SER A 1 93 ? -26.943 -1.683 18.061 1.00 96.25 93 SER A CA 1
ATOM 691 C C . SER A 1 93 ? -27.063 -2.908 18.970 1.00 96.25 93 SER A C 1
ATOM 693 O O . SER A 1 93 ? -26.190 -3.166 19.790 1.00 96.25 93 SER A O 1
ATOM 695 N N . THR A 1 94 ? -28.127 -3.697 18.831 1.00 96.69 94 THR A N 1
ATOM 696 C CA . THR A 1 94 ? -28.214 -5.040 19.440 1.00 96.69 94 THR A CA 1
ATOM 697 C C . THR A 1 94 ? -27.679 -6.138 18.524 1.00 96.69 94 THR A C 1
ATOM 699 O O . THR A 1 94 ? -27.410 -7.242 18.988 1.00 96.69 94 THR A O 1
ATOM 702 N N . ASN A 1 95 ? -27.511 -5.845 17.233 1.00 95.62 95 ASN A N 1
ATOM 703 C CA . ASN A 1 95 ? -26.981 -6.767 16.239 1.00 95.62 95 ASN A CA 1
ATOM 704 C C . ASN A 1 95 ? -25.488 -6.491 16.013 1.00 95.62 95 ASN A C 1
ATOM 706 O O . ASN A 1 95 ? -25.137 -5.462 15.433 1.00 95.62 95 ASN A O 1
ATOM 710 N N . ILE A 1 96 ? -24.629 -7.424 16.434 1.00 94.44 96 ILE A N 1
ATOM 711 C CA . ILE A 1 96 ? -23.168 -7.338 16.270 1.00 94.44 96 ILE A CA 1
ATOM 712 C C . ILE A 1 96 ? -22.725 -7.347 14.798 1.00 94.44 96 ILE A C 1
ATOM 714 O O . ILE A 1 96 ? -21.671 -6.812 14.470 1.00 94.44 96 ILE A O 1
ATOM 718 N N . LEU A 1 97 ? -23.554 -7.892 13.903 1.00 93.00 97 LEU A N 1
ATOM 719 C CA . LEU A 1 97 ? -23.312 -7.928 12.458 1.00 93.00 97 LEU A CA 1
ATOM 720 C C . LEU A 1 97 ? -23.760 -6.643 11.749 1.00 93.00 97 LEU A C 1
ATOM 722 O O . LEU A 1 97 ? -23.694 -6.556 10.522 1.00 93.00 97 LEU A O 1
ATOM 726 N N . HIS A 1 98 ? -24.260 -5.647 12.485 1.00 92.56 98 HIS A N 1
ATOM 727 C CA . HIS A 1 98 ? -24.639 -4.379 11.881 1.00 92.56 98 HIS A CA 1
ATOM 728 C C . HIS A 1 98 ? -23.385 -3.703 11.279 1.00 92.56 98 HIS A C 1
ATOM 730 O O . HIS A 1 98 ? -22.365 -3.607 11.965 1.00 92.56 98 HIS A O 1
ATOM 736 N N . PRO A 1 99 ? -23.422 -3.197 10.028 1.00 87.62 99 PRO A N 1
ATOM 737 C CA . PRO A 1 99 ? -22.226 -2.712 9.328 1.00 87.62 99 PRO A CA 1
ATOM 738 C C . PRO A 1 99 ? -21.419 -1.653 10.088 1.00 87.62 99 PRO A C 1
ATOM 740 O O . PRO A 1 99 ? -20.195 -1.660 10.035 1.00 87.62 99 PRO A O 1
ATOM 743 N N . ALA A 1 100 ? -22.092 -0.784 10.849 1.00 87.75 100 ALA A N 1
ATOM 744 C CA . ALA A 1 100 ? -21.432 0.231 11.674 1.00 87.75 100 ALA A CA 1
ATOM 745 C C . ALA A 1 100 ? -20.580 -0.344 12.826 1.00 87.75 100 ALA A C 1
ATOM 747 O O . ALA A 1 100 ? -19.730 0.359 13.360 1.00 87.75 100 ALA A O 1
ATOM 748 N N . CYS A 1 101 ? -20.806 -1.597 13.232 1.00 91.56 101 CYS A N 1
ATOM 749 C CA . CYS A 1 101 ? -20.037 -2.252 14.291 1.00 91.56 101 CYS A CA 1
ATOM 750 C C . CYS A 1 101 ? -18.731 -2.834 13.755 1.00 91.56 101 CYS A C 1
ATOM 752 O O . CYS A 1 101 ? -17.745 -2.863 14.483 1.00 91.56 101 CYS A O 1
ATOM 754 N N . ILE A 1 102 ? -18.717 -3.278 12.493 1.00 90.12 102 ILE A N 1
ATOM 755 C CA . ILE A 1 102 ? -17.612 -4.047 11.909 1.00 90.12 102 ILE A CA 1
ATOM 756 C C . ILE A 1 102 ? -16.289 -3.289 12.039 1.00 90.12 102 ILE A C 1
ATOM 758 O O . ILE A 1 102 ? -15.321 -3.863 12.521 1.00 90.12 102 ILE A O 1
ATOM 762 N N . ASP A 1 103 ? -16.251 -1.996 11.703 1.00 87.25 103 ASP A N 1
ATOM 763 C CA . ASP A 1 103 ? -15.016 -1.205 11.790 1.00 87.25 103 ASP A CA 1
ATOM 764 C C . ASP A 1 103 ? -14.494 -1.074 13.228 1.00 87.25 103 ASP A C 1
ATOM 766 O O . ASP A 1 103 ? -13.292 -1.182 13.466 1.00 87.25 103 ASP A O 1
ATOM 770 N N . VAL A 1 104 ? -15.385 -0.852 14.199 1.00 91.31 104 VAL A N 1
ATOM 771 C CA . VAL A 1 104 ? -15.001 -0.703 15.612 1.00 91.31 104 VAL A CA 1
ATOM 772 C C . VAL A 1 104 ? -14.527 -2.033 16.189 1.00 91.31 104 VAL A C 1
ATOM 774 O O . VAL A 1 104 ? -13.532 -2.068 16.908 1.00 91.31 104 VAL A O 1
ATOM 777 N N . LEU A 1 105 ? -15.212 -3.126 15.853 1.00 92.25 105 LEU A N 1
ATOM 778 C CA . LEU A 1 105 ? -14.837 -4.471 16.283 1.00 92.25 105 LEU A CA 1
ATOM 779 C C . LEU A 1 105 ? -13.503 -4.888 15.672 1.00 92.25 105 LEU A C 1
ATOM 781 O O . LEU A 1 105 ? -12.630 -5.367 16.386 1.00 92.25 105 LEU A O 1
ATOM 785 N N . LEU A 1 106 ? -13.310 -4.633 14.381 1.00 90.81 106 LEU A N 1
ATOM 786 C CA . LEU A 1 106 ? -12.048 -4.888 13.703 1.00 90.81 106 LEU A CA 1
ATOM 787 C C . LEU A 1 106 ? -10.914 -4.075 14.342 1.00 90.81 106 LEU A C 1
ATOM 789 O O . LEU A 1 106 ? -9.875 -4.639 14.667 1.00 90.81 106 LEU A O 1
ATOM 793 N N . LEU A 1 107 ? -11.135 -2.789 14.645 1.00 89.12 107 LEU A N 1
ATOM 794 C CA . LEU A 1 107 ? -10.159 -1.977 15.383 1.00 89.12 107 LEU A CA 1
ATOM 795 C C . LEU A 1 107 ? -9.874 -2.496 16.798 1.00 89.12 107 LEU A C 1
ATOM 797 O O . LEU A 1 107 ? -8.756 -2.327 17.279 1.00 89.12 107 LEU A O 1
ATOM 801 N N . ALA A 1 108 ? -10.858 -3.097 17.473 1.00 89.94 108 ALA A N 1
ATOM 802 C CA . ALA A 1 108 ? -10.682 -3.681 18.806 1.00 89.94 108 ALA A CA 1
ATOM 803 C C . ALA A 1 108 ? -9.862 -4.973 18.778 1.00 89.94 108 ALA A C 1
ATOM 805 O O . ALA A 1 108 ? -9.198 -5.289 19.761 1.00 89.94 108 ALA A O 1
ATOM 806 N N . LEU A 1 109 ? -9.883 -5.685 17.651 1.00 90.25 109 LEU A N 1
ATOM 807 C CA . LEU A 1 109 ? -9.099 -6.898 17.433 1.00 90.25 109 LEU A CA 1
ATOM 808 C C . LEU A 1 109 ? -7.696 -6.610 16.879 1.00 90.25 109 LEU A C 1
ATOM 810 O O . LEU A 1 109 ? -6.799 -7.436 17.032 1.00 90.25 109 LEU A O 1
ATOM 814 N N . THR A 1 110 ? -7.476 -5.452 16.248 1.00 92.56 110 THR A N 1
ATOM 815 C CA . THR A 1 110 ? -6.139 -5.053 15.782 1.00 92.56 110 THR A CA 1
ATOM 816 C C . THR A 1 110 ? -5.262 -4.549 16.933 1.00 92.56 110 THR A C 1
ATOM 818 O O . THR A 1 110 ? -5.745 -3.791 17.778 1.00 92.56 110 THR A O 1
ATOM 821 N N . PRO A 1 111 ? -3.959 -4.888 16.961 1.00 94.44 111 PRO A N 1
ATOM 822 C CA . PRO A 1 111 ? -3.049 -4.380 17.982 1.00 94.44 111 PRO A CA 1
ATOM 823 C C . PRO A 1 111 ? -2.833 -2.864 17.848 1.00 94.44 111 PRO A C 1
ATOM 825 O O . PRO A 1 111 ? -2.966 -2.277 16.770 1.00 94.44 111 PRO A O 1
ATOM 828 N N . ALA A 1 112 ? -2.431 -2.227 18.952 1.00 92.50 112 ALA A N 1
ATOM 829 C CA . ALA A 1 112 ? -2.090 -0.802 18.965 1.00 92.50 112 ALA A CA 1
ATOM 830 C C . ALA A 1 112 ? -0.896 -0.476 18.051 1.00 92.50 112 ALA A C 1
ATOM 832 O O . ALA A 1 112 ? -0.820 0.620 17.507 1.00 92.50 112 ALA A O 1
ATOM 833 N N . SER A 1 113 ? 0.010 -1.426 17.833 1.00 95.81 113 SER A N 1
ATOM 834 C CA . SER A 1 113 ? 1.125 -1.290 16.900 1.00 95.81 113 SER A CA 1
ATOM 835 C C . SER A 1 113 ? 1.360 -2.582 16.141 1.00 95.81 113 SER A C 1
ATOM 837 O O . SER A 1 113 ? 1.179 -3.666 16.694 1.00 95.81 113 SER A O 1
ATOM 839 N N . TYR A 1 114 ? 1.798 -2.458 14.897 1.00 97.12 114 TYR A N 1
ATOM 840 C CA . TYR A 1 114 ? 2.118 -3.590 14.039 1.00 97.12 114 TYR A CA 1
ATOM 841 C C . TYR A 1 114 ? 3.086 -3.159 12.943 1.00 97.12 114 TYR A C 1
ATOM 843 O O . TYR A 1 114 ? 2.950 -2.069 12.387 1.00 97.12 114 TYR A O 1
ATOM 851 N N . SER A 1 115 ? 4.026 -4.027 12.583 1.00 97.31 115 SER A N 1
ATOM 852 C CA . SER A 1 115 ? 4.900 -3.842 11.428 1.00 97.31 115 SER A CA 1
ATOM 853 C C . SER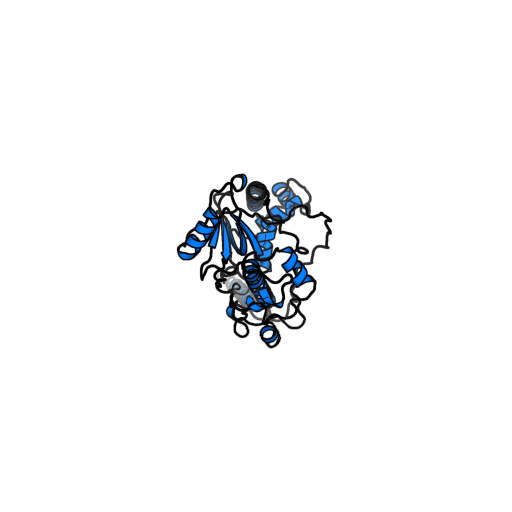 A 1 115 ? 5.092 -5.153 10.680 1.00 97.31 115 SER A C 1
ATOM 855 O O . SER A 1 115 ? 5.666 -6.099 11.214 1.00 97.31 115 SER A O 1
ATOM 857 N N . SER A 1 116 ? 4.737 -5.193 9.393 1.00 97.38 116 SER A N 1
ATOM 858 C CA . SER A 1 116 ? 5.019 -6.350 8.528 1.00 97.38 116 SER A CA 1
ATOM 859 C C . SER A 1 116 ? 6.514 -6.602 8.303 1.00 97.38 116 SER A C 1
ATOM 861 O O . SER A 1 116 ? 6.892 -7.613 7.709 1.00 97.38 116 SER A O 1
ATOM 863 N N . ASN A 1 117 ? 7.384 -5.700 8.764 1.00 96.12 117 ASN A N 1
ATOM 864 C CA . ASN A 1 117 ? 8.830 -5.891 8.737 1.00 96.12 117 ASN A CA 1
ATOM 865 C C . ASN A 1 117 ? 9.419 -6.312 10.097 1.00 96.12 117 ASN A C 1
ATOM 867 O O . ASN A 1 117 ? 10.593 -6.664 10.175 1.00 96.12 117 ASN A O 1
ATOM 871 N N . ASN A 1 118 ? 8.626 -6.285 11.171 1.00 96.44 118 ASN A N 1
ATOM 872 C CA . ASN A 1 118 ? 9.040 -6.747 12.489 1.00 96.44 118 ASN A CA 1
ATOM 873 C C . ASN A 1 118 ? 8.684 -8.228 12.653 1.00 96.44 118 ASN A C 1
ATOM 875 O O . ASN A 1 118 ? 7.515 -8.603 12.687 1.00 96.44 118 ASN A O 1
ATOM 879 N N . THR A 1 119 ? 9.694 -9.078 12.826 1.00 96.38 119 THR A N 1
ATOM 880 C CA . THR A 1 119 ? 9.510 -10.527 13.002 1.00 96.38 119 THR A CA 1
ATOM 881 C C . THR A 1 119 ? 8.759 -10.896 14.283 1.00 96.38 119 THR A C 1
ATOM 883 O O . THR A 1 119 ? 8.352 -12.037 14.444 1.00 96.38 119 THR A O 1
ATOM 886 N N . ARG A 1 120 ? 8.554 -9.976 15.227 1.00 96.62 120 ARG A N 1
ATOM 887 C CA . ARG A 1 120 ? 7.691 -10.243 16.389 1.00 96.62 120 ARG A CA 1
ATOM 888 C C . ARG A 1 120 ? 6.205 -10.113 16.069 1.00 96.62 120 ARG A C 1
ATOM 890 O O . ARG A 1 120 ? 5.403 -10.743 16.749 1.00 96.62 120 ARG A O 1
ATOM 897 N N . ASP A 1 121 ? 5.865 -9.339 15.043 1.00 96.44 121 ASP A N 1
ATOM 898 C CA . ASP A 1 121 ? 4.481 -8.989 14.726 1.00 96.44 121 ASP A CA 1
ATOM 899 C C . ASP A 1 121 ? 3.898 -9.910 13.641 1.00 96.44 121 ASP A C 1
ATOM 901 O O . ASP A 1 121 ? 2.683 -10.023 13.500 1.00 96.44 121 ASP A O 1
ATOM 905 N N . THR A 1 122 ? 4.746 -10.587 12.862 1.00 95.88 122 THR A N 1
ATOM 906 C CA . THR A 1 122 ? 4.326 -11.395 11.711 1.00 95.88 122 THR A CA 1
ATOM 907 C C . THR A 1 122 ? 4.217 -12.893 12.022 1.00 95.88 122 THR A C 1
ATOM 909 O O . THR A 1 122 ? 4.986 -13.436 12.828 1.00 95.88 122 THR A O 1
ATOM 912 N N . PRO A 1 123 ? 3.315 -13.618 11.329 1.00 88.88 123 PRO A N 1
ATOM 913 C CA . PRO A 1 123 ? 3.266 -15.073 11.395 1.00 88.88 123 PRO A CA 1
ATOM 914 C C . PRO A 1 123 ? 4.627 -15.699 11.076 1.00 88.88 123 PRO A C 1
ATOM 916 O O . PRO A 1 123 ? 5.347 -15.252 10.181 1.00 88.88 123 PRO A O 1
ATOM 919 N N . MET A 1 124 ? 4.990 -16.741 11.827 1.00 92.69 124 MET A N 1
ATOM 920 C CA . MET A 1 124 ? 6.264 -17.463 11.686 1.00 92.69 124 MET A CA 1
ATOM 921 C C . MET A 1 124 ? 7.532 -16.602 11.789 1.00 92.69 124 MET A C 1
ATOM 923 O O . MET A 1 124 ? 8.607 -17.033 11.376 1.00 92.69 124 MET A O 1
ATOM 927 N N . ARG A 1 125 ? 7.428 -15.400 12.363 1.00 95.56 125 ARG A N 1
ATOM 928 C CA . ARG A 1 125 ? 8.549 -14.495 12.618 1.00 95.56 125 ARG A CA 1
ATOM 929 C C . ARG A 1 125 ? 9.347 -14.092 11.377 1.00 95.56 125 ARG A C 1
ATOM 931 O O . ARG A 1 125 ? 10.578 -14.144 11.368 1.00 95.56 125 ARG A O 1
ATOM 938 N N . ARG A 1 126 ? 8.651 -13.668 10.322 1.00 95.56 126 ARG A N 1
ATOM 939 C CA . ARG A 1 126 ? 9.247 -13.327 9.018 1.00 95.56 126 ARG A CA 1
ATOM 940 C C . ARG A 1 126 ? 9.242 -11.829 8.751 1.00 95.56 126 ARG A C 1
ATOM 942 O O . ARG A 1 126 ? 8.250 -11.152 8.989 1.00 95.56 126 ARG A O 1
ATOM 949 N N . ALA A 1 127 ? 10.333 -11.307 8.206 1.00 96.75 127 ALA A N 1
ATOM 950 C CA . ALA A 1 127 ? 10.361 -9.942 7.693 1.00 96.75 127 ALA A CA 1
ATOM 951 C C . ALA A 1 127 ? 9.806 -9.961 6.264 1.00 96.75 127 ALA A C 1
ATOM 953 O O . ALA A 1 127 ? 10.428 -10.550 5.381 1.00 96.75 127 ALA A O 1
ATOM 954 N N . LEU A 1 128 ? 8.630 -9.375 6.038 1.00 97.31 128 LEU A N 1
ATOM 955 C CA . LEU A 1 128 ? 7.908 -9.502 4.764 1.00 97.31 128 LEU A CA 1
ATOM 956 C C . LEU A 1 128 ? 8.248 -8.389 3.767 1.00 97.31 128 LEU A C 1
ATOM 958 O O . LEU A 1 128 ? 7.952 -8.520 2.578 1.00 97.31 128 LEU A O 1
ATOM 962 N N . ILE A 1 129 ? 8.852 -7.297 4.244 1.00 96.88 129 ILE A N 1
ATOM 963 C CA . ILE A 1 129 ? 9.024 -6.060 3.480 1.00 96.88 129 ILE A CA 1
ATOM 964 C C . ILE A 1 129 ? 10.461 -5.929 2.994 1.00 96.88 129 ILE A C 1
ATOM 966 O O . ILE A 1 129 ? 11.397 -5.891 3.788 1.00 96.88 129 ILE A O 1
ATOM 970 N N . SER A 1 130 ? 10.631 -5.831 1.677 1.00 94.38 130 SER A N 1
ATOM 971 C CA . SER A 1 130 ? 11.935 -5.613 1.053 1.00 94.38 130 SER A CA 1
ATOM 972 C C . SER A 1 130 ? 12.498 -4.222 1.390 1.00 94.38 130 SER A C 1
ATOM 974 O O . SER A 1 130 ? 11.721 -3.285 1.621 1.00 94.38 130 SER A O 1
ATOM 976 N N . PRO A 1 131 ? 13.831 -4.031 1.358 1.00 92.56 131 PRO A N 1
ATOM 977 C CA . PRO A 1 131 ? 14.457 -2.721 1.507 1.00 92.56 131 PRO A CA 1
ATOM 978 C C . PRO A 1 131 ? 13.915 -1.682 0.522 1.00 92.56 131 PRO A C 1
ATOM 980 O O . PRO A 1 131 ? 13.487 -2.014 -0.591 1.00 92.56 131 PRO A O 1
ATOM 983 N N . ALA A 1 132 ? 13.932 -0.415 0.936 1.00 90.00 132 ALA A N 1
ATOM 984 C CA . ALA A 1 132 ? 13.585 0.711 0.076 1.00 90.00 132 ALA A CA 1
ATOM 985 C C . ALA A 1 132 ? 14.493 0.784 -1.156 1.00 90.00 132 ALA A C 1
ATOM 987 O O . ALA A 1 132 ? 15.684 0.490 -1.085 1.00 90.00 132 ALA A O 1
ATOM 988 N N . GLN A 1 133 ? 13.873 1.103 -2.290 1.00 91.88 133 GLN A N 1
ATOM 989 C CA . GLN A 1 133 ? 14.516 1.221 -3.596 1.00 91.88 133 GLN A CA 1
ATOM 990 C C . GLN A 1 133 ? 14.527 2.700 -4.004 1.00 91.88 133 GLN A C 1
ATOM 992 O O . GLN A 1 133 ? 13.801 3.504 -3.417 1.00 91.88 133 GLN A O 1
ATOM 997 N N . ASP A 1 134 ? 15.341 3.062 -4.993 1.00 91.62 134 ASP A N 1
ATOM 998 C CA . ASP A 1 134 ? 15.461 4.442 -5.471 1.00 91.62 134 ASP A CA 1
ATOM 999 C C . ASP A 1 134 ? 14.899 4.578 -6.888 1.00 91.62 134 ASP A C 1
ATOM 1001 O O . ASP A 1 134 ? 15.373 3.931 -7.823 1.00 91.62 134 ASP A O 1
ATOM 1005 N N . GLN A 1 135 ? 13.879 5.422 -7.045 1.00 90.00 135 GLN A N 1
ATOM 1006 C CA . GLN A 1 135 ? 13.280 5.695 -8.349 1.00 90.00 135 GLN A CA 1
ATOM 1007 C C . GLN A 1 135 ? 14.060 6.721 -9.188 1.00 90.00 135 GLN A C 1
ATOM 1009 O O . GLN A 1 135 ? 13.745 6.926 -10.369 1.00 90.00 135 GLN A O 1
ATOM 1014 N N . GLY A 1 136 ? 15.051 7.389 -8.594 1.00 90.69 136 GLY A N 1
ATOM 1015 C CA . GLY A 1 136 ? 15.763 8.508 -9.196 1.00 90.69 136 GLY A CA 1
ATOM 1016 C C . GLY A 1 136 ? 14.840 9.696 -9.488 1.00 90.69 136 GLY A C 1
ATOM 1017 O O . GLY A 1 136 ? 13.907 9.988 -8.743 1.00 90.69 136 GLY A O 1
ATOM 1018 N N . GLN A 1 137 ? 15.095 10.382 -10.603 1.00 90.19 137 GLN A N 1
ATOM 1019 C CA . GLN A 1 137 ? 14.314 11.548 -11.048 1.00 90.19 137 GLN A CA 1
ATOM 1020 C C . GLN A 1 137 ? 13.047 11.179 -11.836 1.00 90.19 137 GLN A C 1
ATOM 1022 O O . GLN A 1 137 ? 12.320 12.054 -12.285 1.00 90.19 137 GLN A O 1
ATOM 1027 N N . CYS A 1 138 ? 12.779 9.890 -12.040 1.00 93.31 138 CYS A N 1
ATOM 1028 C CA . CYS A 1 138 ? 11.614 9.449 -12.794 1.00 93.31 138 CYS A CA 1
ATOM 1029 C C . CYS A 1 138 ? 10.366 9.422 -11.903 1.00 93.31 138 CYS A C 1
ATOM 1031 O O . CYS A 1 138 ? 10.403 8.852 -10.814 1.00 93.31 138 CYS A O 1
ATOM 1033 N N . SER A 1 139 ? 9.233 9.928 -12.390 1.00 92.62 139 SER A N 1
ATOM 1034 C CA . SER A 1 139 ? 7.901 9.825 -11.771 1.00 92.62 139 SER A CA 1
ATOM 1035 C C . SER A 1 139 ? 7.319 8.394 -11.780 1.00 92.62 139 SER A C 1
ATOM 1037 O O . SER A 1 139 ? 6.129 8.189 -11.993 1.00 92.62 139 SER A O 1
ATOM 1039 N N . SER A 1 140 ? 8.129 7.367 -11.502 1.00 94.12 140 SER A N 1
ATOM 1040 C CA . SER A 1 140 ? 7.749 5.939 -11.467 1.00 94.12 140 SER A CA 1
ATOM 1041 C C . SER A 1 140 ? 7.192 5.471 -10.122 1.00 94.12 140 SER A C 1
ATOM 1043 O O . SER A 1 140 ? 7.174 4.289 -9.781 1.00 94.12 140 SER A O 1
ATOM 1045 N N . CYS A 1 141 ? 6.650 6.417 -9.377 1.00 93.44 141 CYS A N 1
ATOM 1046 C CA . CYS A 1 141 ? 6.197 6.282 -8.012 1.00 93.44 141 CYS A CA 1
ATOM 1047 C C . CYS A 1 141 ? 5.279 5.113 -7.722 1.00 93.44 141 CYS A C 1
ATOM 1049 O O . CYS A 1 141 ? 5.482 4.317 -6.802 1.00 93.44 141 CYS A O 1
ATOM 1051 N N . VAL A 1 142 ? 4.266 5.040 -8.563 1.00 94.12 142 VAL A N 1
ATOM 1052 C CA . VAL A 1 142 ? 3.237 4.031 -8.543 1.00 94.12 142 VAL A CA 1
ATOM 1053 C C . VAL A 1 142 ? 3.847 2.663 -8.840 1.00 94.12 142 VAL A C 1
ATOM 1055 O O . VAL A 1 142 ? 3.539 1.705 -8.141 1.00 94.12 142 VAL A O 1
ATOM 1058 N N . GLY A 1 143 ? 4.785 2.573 -9.789 1.00 95.00 143 GLY A N 1
ATOM 1059 C CA . GLY A 1 143 ? 5.499 1.335 -10.101 1.00 95.00 143 GLY A CA 1
ATOM 1060 C C . GLY A 1 143 ? 6.236 0.766 -8.891 1.00 95.00 143 GLY A C 1
ATOM 1061 O O . GLY A 1 143 ? 6.084 -0.411 -8.572 1.00 95.00 143 GLY A O 1
ATOM 1062 N N . PHE A 1 144 ? 6.952 1.611 -8.150 1.00 96.19 144 PHE A N 1
ATOM 1063 C CA . PHE A 1 144 ? 7.663 1.206 -6.932 1.00 96.19 144 PHE A CA 1
ATOM 1064 C C . PHE A 1 144 ? 6.711 0.784 -5.808 1.00 96.19 144 PHE A C 1
ATOM 1066 O O . PHE A 1 144 ? 6.927 -0.251 -5.174 1.00 96.19 144 PHE A O 1
ATOM 1073 N N . ALA A 1 145 ? 5.641 1.548 -5.567 1.00 95.31 145 ALA A N 1
ATOM 1074 C CA . ALA A 1 145 ? 4.663 1.222 -4.529 1.00 95.31 145 ALA A CA 1
ATOM 1075 C C . ALA A 1 145 ? 3.929 -0.100 -4.824 1.00 95.31 145 ALA A C 1
ATOM 1077 O O . ALA A 1 145 ? 3.774 -0.935 -3.933 1.00 95.31 145 ALA A O 1
ATOM 1078 N N . VAL A 1 146 ? 3.541 -0.322 -6.084 1.00 95.94 146 VAL A N 1
ATOM 1079 C CA . VAL A 1 146 ? 2.891 -1.560 -6.539 1.00 95.94 146 VAL A CA 1
ATOM 1080 C C . VAL A 1 146 ? 3.844 -2.745 -6.451 1.00 95.94 146 VAL A C 1
ATOM 1082 O O . VAL A 1 146 ? 3.449 -3.805 -5.973 1.00 95.94 146 VAL A O 1
ATOM 1085 N N . THR A 1 147 ? 5.107 -2.561 -6.839 1.00 97.19 147 THR A N 1
ATOM 1086 C CA . THR A 1 147 ? 6.141 -3.597 -6.702 1.00 97.19 147 THR A CA 1
ATOM 1087 C C . THR A 1 147 ? 6.319 -4.004 -5.242 1.00 97.19 147 THR A C 1
ATOM 1089 O O . THR A 1 147 ? 6.247 -5.189 -4.929 1.00 97.19 147 THR A O 1
ATOM 1092 N N . ALA A 1 148 ? 6.454 -3.041 -4.325 1.00 97.00 148 ALA A N 1
ATOM 1093 C CA . ALA A 1 148 ? 6.584 -3.324 -2.897 1.00 97.00 148 ALA A CA 1
ATOM 1094 C C . ALA A 1 148 ? 5.352 -4.049 -2.318 1.00 97.00 148 ALA A C 1
ATOM 1096 O O . ALA A 1 148 ? 5.503 -4.989 -1.536 1.00 97.00 148 ALA A O 1
ATOM 1097 N N . ALA A 1 149 ? 4.142 -3.653 -2.727 1.00 96.38 149 ALA A N 1
ATOM 1098 C CA . ALA A 1 149 ? 2.909 -4.311 -2.303 1.00 96.38 149 ALA A CA 1
ATOM 1099 C C . ALA A 1 149 ? 2.790 -5.744 -2.835 1.00 96.38 149 ALA A C 1
ATOM 1101 O O . ALA A 1 149 ? 2.415 -6.647 -2.087 1.00 96.38 149 ALA A O 1
ATOM 1102 N N . ALA A 1 150 ? 3.144 -5.967 -4.103 1.00 96.50 150 ALA A N 1
ATOM 1103 C CA . ALA A 1 150 ? 3.161 -7.295 -4.701 1.00 96.50 150 ALA A CA 1
ATOM 1104 C C . ALA A 1 150 ? 4.191 -8.201 -4.015 1.00 96.50 150 ALA A C 1
ATOM 1106 O O . ALA A 1 150 ? 3.878 -9.346 -3.696 1.00 96.50 150 ALA A O 1
ATOM 1107 N N . GLU A 1 151 ? 5.387 -7.687 -3.717 1.00 97.31 151 GLU A N 1
ATOM 1108 C CA . GLU A 1 151 ? 6.397 -8.435 -2.968 1.00 97.31 151 GLU A CA 1
ATOM 1109 C C . GLU A 1 151 ? 5.892 -8.846 -1.589 1.00 97.31 151 GLU A C 1
ATOM 1111 O O . GLU A 1 151 ? 5.978 -10.021 -1.235 1.00 97.31 151 GLU A O 1
ATOM 1116 N N . ALA A 1 152 ? 5.323 -7.906 -0.831 1.00 97.12 152 ALA A N 1
ATOM 1117 C CA . ALA A 1 152 ? 4.764 -8.183 0.486 1.00 97.12 152 ALA A CA 1
ATOM 1118 C C . ALA A 1 152 ? 3.656 -9.247 0.417 1.00 97.12 152 ALA A C 1
ATOM 1120 O O . ALA A 1 152 ? 3.691 -10.220 1.173 1.00 97.12 152 ALA A O 1
ATOM 1121 N N . ALA A 1 153 ? 2.733 -9.127 -0.543 1.00 95.88 153 ALA A N 1
ATOM 1122 C CA . ALA A 1 153 ? 1.643 -10.078 -0.728 1.00 95.88 153 ALA A CA 1
ATOM 1123 C C . ALA A 1 153 ? 2.148 -11.481 -1.104 1.00 95.88 153 ALA A C 1
ATOM 1125 O O . ALA A 1 153 ? 1.685 -12.474 -0.540 1.00 95.88 153 ALA A O 1
ATOM 1126 N N . VAL A 1 154 ? 3.132 -11.583 -2.005 1.00 95.81 154 VAL A N 1
ATOM 1127 C CA . VAL A 1 154 ? 3.748 -12.869 -2.365 1.00 95.81 154 VAL A CA 1
ATOM 1128 C C . VAL A 1 154 ? 4.515 -13.453 -1.180 1.00 95.81 154 VAL A C 1
ATOM 1130 O O . VAL A 1 154 ? 4.442 -14.660 -0.956 1.00 95.81 154 VAL A O 1
ATOM 1133 N N . ASN A 1 155 ? 5.206 -12.629 -0.390 1.00 96.69 155 ASN A N 1
ATOM 1134 C CA . ASN A 1 155 ? 5.926 -13.085 0.798 1.00 96.69 155 ASN A CA 1
ATOM 1135 C C . ASN A 1 155 ? 4.979 -13.608 1.882 1.00 96.69 155 ASN A C 1
ATOM 1137 O O . ASN A 1 155 ? 5.269 -14.638 2.489 1.00 96.69 155 ASN A O 1
ATOM 1141 N N . VAL A 1 156 ? 3.821 -12.967 2.074 1.00 95.44 156 VAL A N 1
ATOM 1142 C CA . VAL A 1 156 ? 2.748 -13.495 2.929 1.00 95.44 156 VAL A CA 1
ATOM 1143 C C . VAL A 1 156 ? 2.211 -14.809 2.370 1.00 95.44 156 VAL A C 1
ATOM 1145 O O . VAL A 1 156 ? 2.133 -15.795 3.098 1.00 95.44 156 VAL A O 1
ATOM 1148 N N . HIS A 1 157 ? 1.876 -14.861 1.081 1.00 93.62 157 HIS A N 1
ATOM 1149 C CA . HIS A 1 157 ? 1.292 -16.051 0.462 1.00 93.62 157 HIS A CA 1
ATOM 1150 C C . HIS A 1 157 ? 2.231 -17.264 0.519 1.00 93.62 157 HIS A C 1
ATOM 1152 O O . HIS A 1 157 ? 1.837 -18.337 0.967 1.00 93.62 157 HIS A O 1
ATOM 1158 N N . LYS A 1 158 ? 3.495 -17.081 0.123 1.00 94.44 158 LYS A N 1
ATOM 1159 C CA . LYS A 1 158 ? 4.531 -18.122 0.167 1.00 94.44 158 LYS A CA 1
ATOM 1160 C C . LYS A 1 158 ? 5.092 -18.354 1.565 1.00 94.44 158 LYS A C 1
ATOM 1162 O O . LYS A 1 158 ? 5.921 -19.243 1.735 1.00 94.44 158 LYS A O 1
ATOM 1167 N N . GLN A 1 159 ? 4.677 -17.547 2.542 1.00 95.25 159 GLN A N 1
ATOM 1168 C CA . GLN A 1 159 ? 5.194 -17.584 3.899 1.00 95.25 159 GLN A CA 1
ATOM 1169 C C . GLN A 1 159 ? 6.731 -17.562 3.926 1.00 95.25 159 GLN A C 1
ATOM 1171 O O . GLN A 1 159 ? 7.384 -18.443 4.483 1.00 95.25 159 GLN A O 1
ATOM 1176 N N . GLN A 1 160 ? 7.318 -16.550 3.296 1.00 96.44 160 GLN A N 1
ATOM 1177 C CA . GLN A 1 160 ? 8.764 -16.393 3.155 1.00 96.44 160 GLN A CA 1
ATOM 1178 C C . GLN A 1 160 ? 9.205 -14.991 3.577 1.00 96.44 160 GLN A C 1
ATOM 1180 O O . GLN A 1 160 ? 8.396 -14.071 3.685 1.00 96.44 160 GLN A O 1
ATOM 1185 N N . SER A 1 161 ? 10.499 -14.832 3.842 1.00 97.19 161 SER A N 1
ATOM 1186 C CA . SER A 1 161 ? 11.074 -13.514 4.114 1.00 97.19 161 SER A CA 1
ATOM 1187 C C . SER A 1 161 ? 11.336 -12.766 2.810 1.00 97.19 161 SER A C 1
ATOM 1189 O O . SER A 1 161 ? 11.540 -13.381 1.761 1.00 97.19 161 SER A O 1
ATOM 1191 N N . TRP A 1 162 ? 11.411 -11.440 2.888 1.00 96.56 162 TRP A N 1
ATOM 1192 C CA . TRP A 1 162 ? 11.625 -10.570 1.733 1.00 96.56 162 TRP A CA 1
ATOM 1193 C C . TRP A 1 162 ? 12.866 -10.914 0.911 1.00 96.56 162 TRP A C 1
ATOM 1195 O O . TRP A 1 162 ? 12.873 -10.696 -0.292 1.00 96.56 162 TRP A O 1
ATOM 1205 N N . SER A 1 163 ? 13.899 -11.492 1.52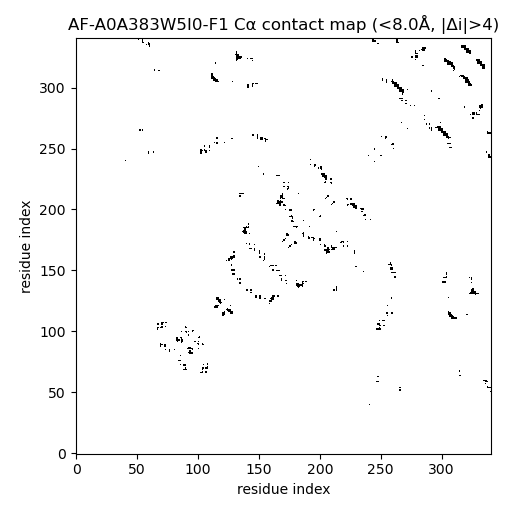4 1.00 96.06 163 SER A N 1
ATOM 1206 C CA . SER A 1 163 ? 15.139 -11.872 0.840 1.00 96.06 163 SER A CA 1
ATOM 1207 C C . SER A 1 163 ? 14.953 -12.966 -0.218 1.00 96.06 163 SER A C 1
ATOM 1209 O O . SER A 1 163 ? 15.855 -13.192 -1.018 1.00 96.06 163 SER A O 1
ATOM 1211 N N . SER A 1 164 ? 13.801 -13.645 -0.235 1.00 96.44 164 SER A N 1
ATOM 1212 C CA . SER A 1 164 ? 13.482 -14.719 -1.187 1.00 96.44 164 SER A CA 1
ATOM 1213 C C . SER A 1 164 ? 12.812 -14.224 -2.474 1.00 96.44 164 SER A C 1
ATOM 1215 O O . SER A 1 164 ? 12.516 -15.030 -3.353 1.00 96.44 164 SER A O 1
ATOM 1217 N N . LEU A 1 165 ? 12.526 -12.923 -2.587 1.00 96.50 165 LEU A N 1
ATOM 1218 C CA . LEU A 1 165 ? 11.823 -12.341 -3.726 1.00 96.50 165 LEU A CA 1
ATOM 1219 C C . LEU A 1 165 ? 12.361 -10.947 -4.046 1.00 96.50 165 LEU A C 1
ATOM 1221 O O . LEU A 1 165 ? 12.555 -10.127 -3.155 1.00 96.50 165 LEU A O 1
ATOM 1225 N N . SER A 1 166 ? 12.566 -10.667 -5.331 1.00 96.81 166 SER A N 1
ATOM 1226 C CA . SER A 1 166 ? 13.005 -9.347 -5.781 1.00 96.81 166 SER A CA 1
ATOM 1227 C C . SER A 1 166 ? 12.390 -9.014 -7.136 1.00 96.81 166 SER A C 1
ATOM 1229 O O . SER A 1 166 ? 12.974 -9.335 -8.166 1.00 96.81 166 SER A O 1
ATOM 1231 N N . LEU A 1 167 ? 11.199 -8.414 -7.143 1.00 97.75 167 LEU A N 1
ATOM 1232 C CA . LEU A 1 167 ? 10.435 -8.063 -8.346 1.00 97.75 167 LEU A CA 1
ATOM 1233 C C . LEU A 1 167 ? 10.970 -6.789 -9.012 1.00 97.75 167 LEU A C 1
ATOM 1235 O O . LEU A 1 167 ? 11.243 -5.807 -8.336 1.00 97.75 167 LEU A O 1
ATOM 1239 N N . SER A 1 168 ? 11.103 -6.783 -10.339 1.00 97.50 168 SER A N 1
ATOM 1240 C CA . SER A 1 168 ? 11.614 -5.633 -11.095 1.00 97.50 168 SER A CA 1
ATOM 1241 C C . SER A 1 168 ? 10.586 -4.508 -11.240 1.00 97.50 168 SER A C 1
ATOM 1243 O O . SER A 1 168 ? 9.584 -4.660 -11.943 1.00 97.50 168 SER A O 1
ATOM 1245 N N . GLU A 1 169 ? 10.865 -3.332 -10.673 1.00 96.88 169 GLU A N 1
ATOM 1246 C CA . GLU A 1 169 ? 10.086 -2.118 -10.945 1.00 96.88 169 GLU A CA 1
ATOM 1247 C C . GLU A 1 169 ? 10.161 -1.722 -12.421 1.00 96.88 169 GLU A C 1
ATOM 1249 O O . GLU A 1 169 ? 9.190 -1.187 -12.956 1.00 96.88 169 GLU A O 1
ATOM 1254 N N . GLN A 1 170 ? 11.294 -1.987 -13.082 1.00 96.69 170 GLN A N 1
ATOM 1255 C CA . GLN A 1 170 ? 11.508 -1.664 -14.493 1.00 96.69 170 GLN A CA 1
ATOM 1256 C C . GLN A 1 170 ? 10.516 -2.410 -15.385 1.00 96.69 170 GLN A C 1
ATOM 1258 O O . GLN A 1 170 ? 9.877 -1.820 -16.256 1.00 96.69 170 GLN A O 1
ATOM 1263 N N . ASP A 1 171 ? 10.379 -3.712 -15.142 1.00 97.06 171 ASP A N 1
ATOM 1264 C CA . ASP A 1 171 ? 9.484 -4.586 -15.889 1.00 97.06 171 ASP A CA 1
ATOM 1265 C C . ASP A 1 171 ? 8.030 -4.155 -15.713 1.00 97.06 171 ASP A C 1
ATOM 1267 O O . ASP A 1 171 ? 7.321 -3.885 -16.687 1.00 97.06 171 ASP A O 1
ATOM 1271 N N . LEU A 1 172 ? 7.605 -3.988 -14.458 1.00 96.50 172 LEU A N 1
ATOM 1272 C CA . LEU A 1 172 ? 6.247 -3.552 -14.170 1.00 96.50 172 LEU A CA 1
ATOM 1273 C C . LEU A 1 172 ? 5.947 -2.211 -14.850 1.00 96.50 172 LEU A C 1
ATOM 1275 O O . LEU A 1 172 ? 5.006 -2.117 -15.639 1.00 96.50 172 LEU A O 1
ATOM 1279 N N . SER A 1 173 ? 6.771 -1.199 -14.574 1.00 95.44 173 SER A N 1
ATOM 1280 C CA . SER A 1 173 ? 6.525 0.199 -14.944 1.00 95.44 173 SER A CA 1
ATOM 1281 C C . SER A 1 173 ? 6.531 0.427 -16.453 1.00 95.44 173 SER A C 1
ATOM 1283 O O . SER A 1 173 ? 5.706 1.183 -16.973 1.00 95.44 173 SER A O 1
ATOM 1285 N N . PHE A 1 174 ? 7.462 -0.211 -17.166 1.00 95.62 174 PHE A N 1
ATOM 1286 C CA . PHE A 1 174 ? 7.730 0.109 -18.569 1.00 95.62 174 PHE A CA 1
ATOM 1287 C C . PHE A 1 174 ? 7.352 -1.005 -19.546 1.00 95.62 174 PHE A C 1
ATOM 1289 O O . PHE A 1 174 ? 7.336 -0.752 -20.753 1.00 95.62 174 PHE A O 1
ATOM 1296 N N . CYS A 1 175 ? 7.010 -2.205 -19.066 1.00 95.44 175 CYS A N 1
ATOM 1297 C CA . CYS A 1 175 ? 6.674 -3.340 -19.929 1.00 95.44 175 CYS A CA 1
ATOM 1298 C C . CYS A 1 175 ? 5.293 -3.934 -19.681 1.00 95.44 175 CYS A C 1
ATOM 1300 O O . CYS A 1 175 ? 4.613 -4.285 -20.653 1.00 95.44 175 CYS A O 1
ATOM 1302 N N . LYS A 1 176 ? 4.853 -4.027 -18.424 1.00 94.62 176 LYS A N 1
ATOM 1303 C CA . LYS A 1 176 ? 3.567 -4.655 -18.088 1.00 94.62 176 LYS A CA 1
ATOM 1304 C C . LYS A 1 176 ? 2.421 -3.648 -17.997 1.00 94.62 176 LYS A C 1
ATOM 1306 O O . LYS A 1 176 ? 1.337 -3.943 -18.507 1.00 94.62 176 LYS A O 1
ATOM 1311 N N . MET A 1 177 ? 2.671 -2.462 -17.441 1.00 93.12 177 MET A N 1
ATOM 1312 C CA . MET A 1 177 ? 1.665 -1.403 -17.307 1.00 93.12 177 MET A CA 1
ATOM 1313 C C . MET A 1 177 ? 1.245 -0.779 -18.647 1.00 93.12 177 MET A C 1
ATOM 1315 O O . MET A 1 177 ? 2.071 -0.552 -19.537 1.00 93.12 177 MET A O 1
ATOM 1319 N N . LEU A 1 178 ? -0.051 -0.475 -18.763 1.00 90.75 178 LEU A N 1
ATOM 1320 C CA . LEU A 1 178 ? -0.665 0.339 -19.805 1.00 90.75 178 LEU A CA 1
ATOM 1321 C C . LEU A 1 178 ? -1.605 1.405 -19.192 1.00 90.75 178 LEU A C 1
ATOM 1323 O O . LEU A 1 178 ? -2.498 1.041 -18.433 1.00 90.75 178 LEU A O 1
ATOM 1327 N N . PRO A 1 179 ? -1.447 2.696 -19.547 1.00 91.81 179 PRO A N 1
ATOM 1328 C CA . PRO A 1 179 ? -0.302 3.232 -20.285 1.00 91.81 179 PRO A CA 1
ATOM 1329 C C . PRO A 1 179 ? 1.007 2.967 -19.523 1.00 91.81 179 PRO A C 1
ATOM 1331 O O . PRO A 1 179 ? 1.005 2.741 -18.318 1.00 91.81 179 PRO A O 1
ATOM 1334 N N . ARG A 1 180 ? 2.139 2.922 -20.230 1.00 92.19 180 ARG A N 1
ATOM 1335 C CA . ARG A 1 180 ? 3.441 2.776 -19.562 1.00 92.19 180 ARG A CA 1
ATOM 1336 C C . ARG A 1 180 ? 3.688 3.994 -18.678 1.00 92.19 180 ARG A C 1
ATOM 1338 O O . ARG A 1 180 ? 3.267 5.096 -19.030 1.00 92.19 180 ARG A O 1
ATOM 1345 N N . ILE A 1 181 ? 4.414 3.803 -17.581 1.00 90.56 181 ILE A N 1
ATOM 1346 C CA . ILE A 1 181 ? 4.832 4.917 -16.731 1.00 90.56 181 ILE A CA 1
ATOM 1347 C C . ILE A 1 181 ? 5.621 5.931 -17.559 1.00 90.56 181 ILE A C 1
ATOM 1349 O O . ILE A 1 181 ? 6.597 5.587 -18.231 1.00 90.56 181 ILE A O 1
ATOM 1353 N N . ASN A 1 182 ? 5.211 7.194 -17.466 1.00 88.38 182 ASN A N 1
ATOM 1354 C CA . ASN A 1 182 ? 5.984 8.320 -17.956 1.00 88.38 182 ASN A CA 1
ATOM 1355 C C . ASN A 1 182 ? 6.832 8.885 -16.802 1.00 88.38 182 ASN A C 1
ATOM 1357 O O . ASN A 1 182 ? 6.322 9.110 -15.712 1.00 88.38 182 ASN A O 1
ATOM 1361 N N . CYS A 1 183 ? 8.125 9.123 -17.023 1.00 90.56 183 CYS A N 1
ATOM 1362 C CA . CYS A 1 183 ? 8.981 9.714 -15.992 1.00 90.56 183 CYS A CA 1
ATOM 1363 C C . CYS A 1 183 ? 8.679 11.181 -15.692 1.00 90.56 183 CYS A C 1
ATOM 1365 O O . CYS A 1 183 ? 9.080 11.644 -14.634 1.00 90.56 183 CYS A O 1
ATOM 1367 N N . ASP A 1 184 ? 7.969 11.880 -16.570 1.00 88.38 184 ASP A N 1
ATOM 1368 C CA . ASP A 1 184 ? 7.582 13.268 -16.344 1.00 88.38 184 ASP A CA 1
ATOM 1369 C C . ASP A 1 184 ? 6.285 13.300 -15.522 1.00 88.38 184 ASP A C 1
ATOM 1371 O O . ASP A 1 184 ? 6.230 13.891 -14.447 1.00 88.38 184 ASP A O 1
ATOM 1375 N N . ASN A 1 185 ? 5.272 12.543 -15.963 1.00 86.12 185 ASN A N 1
ATOM 1376 C CA . ASN A 1 185 ? 3.895 12.673 -15.461 1.00 86.12 185 ASN A CA 1
ATOM 1377 C C . ASN A 1 185 ? 3.376 11.455 -14.670 1.00 86.12 185 ASN A C 1
ATOM 1379 O O . ASN A 1 185 ? 2.255 11.473 -14.169 1.00 86.12 185 ASN A O 1
ATOM 1383 N N . GLY A 1 186 ? 4.150 10.375 -14.578 1.00 90.56 186 GLY A N 1
ATOM 1384 C CA . GLY A 1 186 ? 3.751 9.131 -13.922 1.00 90.56 186 GLY A CA 1
ATOM 1385 C C . GLY A 1 186 ? 2.657 8.356 -14.661 1.00 90.56 186 GLY A C 1
ATOM 1386 O O . GLY A 1 186 ? 2.627 8.306 -15.893 1.00 90.56 186 GLY A O 1
ATOM 1387 N N . ILE A 1 187 ? 1.795 7.692 -13.887 1.00 89.12 187 ILE A N 1
ATOM 1388 C CA . ILE A 1 187 ? 0.608 6.955 -14.343 1.00 89.12 187 ILE A CA 1
ATOM 1389 C C . ILE A 1 187 ? -0.511 7.106 -13.294 1.00 89.12 187 ILE A C 1
ATOM 1391 O O . ILE A 1 187 ? -0.209 7.091 -12.097 1.00 89.12 187 ILE A O 1
ATOM 1395 N N . PRO A 1 188 ? -1.793 7.223 -13.687 1.00 89.62 188 PRO A N 1
ATOM 1396 C CA . PRO A 1 188 ? -2.906 7.109 -12.745 1.00 89.62 188 PRO A CA 1
ATOM 1397 C C . PRO A 1 188 ? -3.082 5.669 -12.230 1.00 89.62 188 PRO A C 1
ATOM 1399 O O . PRO A 1 188 ? -2.763 4.701 -12.922 1.00 89.62 188 PRO A O 1
ATOM 1402 N N . TYR A 1 189 ? -3.666 5.510 -11.037 1.00 87.38 189 TYR A N 1
ATOM 1403 C CA . TYR A 1 189 ? -3.947 4.186 -10.460 1.00 87.38 189 TYR A CA 1
ATOM 1404 C C . TYR A 1 189 ? -4.872 3.323 -11.318 1.00 87.38 189 TYR A C 1
ATOM 1406 O O . TYR A 1 189 ? -4.677 2.112 -11.363 1.00 87.38 189 TYR A O 1
ATOM 1414 N N . SER A 1 190 ? -5.825 3.926 -12.035 1.00 88.50 190 SER A N 1
ATOM 1415 C CA . SER A 1 190 ? -6.717 3.198 -12.945 1.00 88.50 190 SER A CA 1
ATOM 1416 C C . SER A 1 190 ? -5.940 2.394 -13.988 1.00 88.50 190 SER A C 1
ATOM 1418 O O . SER A 1 190 ? -6.198 1.209 -14.148 1.00 88.50 190 SER A O 1
ATOM 1420 N N . GLY A 1 191 ? -4.895 2.971 -14.593 1.00 90.31 191 GLY A N 1
ATOM 1421 C CA . GLY A 1 191 ? -4.049 2.250 -15.553 1.00 90.31 191 GLY A CA 1
ATOM 1422 C C . GLY A 1 191 ? -3.313 1.056 -14.933 1.00 90.31 191 GLY A C 1
ATOM 1423 O O . GLY A 1 191 ? -3.104 0.029 -15.580 1.00 90.31 191 GLY A O 1
ATOM 1424 N N . VAL A 1 192 ? -2.953 1.143 -13.649 1.00 90.50 192 VAL A N 1
ATOM 1425 C CA . VAL A 1 192 ? -2.364 0.008 -12.922 1.00 90.50 192 VAL A CA 1
ATOM 1426 C C . VAL A 1 192 ? -3.394 -1.084 -12.675 1.00 90.50 192 VAL A C 1
ATOM 1428 O O . VAL A 1 192 ? -3.093 -2.260 -12.885 1.00 90.50 192 VAL A O 1
ATOM 1431 N N . ILE A 1 193 ? -4.586 -0.698 -12.213 1.00 90.50 193 ILE A N 1
ATOM 1432 C CA . ILE A 1 193 ? -5.698 -1.614 -11.954 1.00 90.50 193 ILE A CA 1
ATOM 1433 C C . ILE A 1 193 ? -6.037 -2.366 -13.236 1.00 90.50 193 ILE A C 1
ATOM 1435 O O . ILE A 1 193 ? -5.920 -3.592 -13.256 1.00 90.50 193 ILE A O 1
ATOM 1439 N N . ASP A 1 194 ? -6.273 -1.637 -14.326 1.00 91.38 194 ASP A N 1
ATOM 1440 C CA . ASP A 1 194 ? -6.566 -2.194 -15.644 1.00 91.38 194 ASP A CA 1
ATOM 1441 C C . ASP A 1 194 ? -5.472 -3.166 -16.104 1.00 91.38 194 ASP A C 1
ATOM 1443 O O . ASP A 1 194 ? -5.758 -4.241 -16.630 1.00 91.38 194 ASP A O 1
ATOM 1447 N N . SER A 1 195 ? -4.196 -2.836 -15.879 1.00 93.12 195 SER A N 1
ATOM 1448 C CA . SER A 1 195 ? -3.068 -3.694 -16.272 1.00 93.12 195 SER A CA 1
ATOM 1449 C C . SER A 1 195 ? -3.018 -5.016 -15.502 1.00 93.12 195 SER A C 1
ATOM 1451 O O . SER A 1 195 ? -2.659 -6.050 -16.071 1.00 93.12 195 SER A O 1
ATOM 1453 N N . ILE A 1 196 ? -3.358 -4.996 -14.214 1.00 91.25 196 ILE A N 1
ATOM 1454 C CA . ILE A 1 196 ? -3.390 -6.199 -13.377 1.00 91.25 196 ILE A CA 1
ATOM 1455 C C . ILE A 1 196 ? -4.627 -7.038 -13.717 1.00 91.25 196 ILE A C 1
ATOM 1457 O O . ILE A 1 196 ? -4.488 -8.230 -13.990 1.00 91.25 196 ILE A O 1
ATOM 1461 N N . GLU A 1 197 ? -5.810 -6.427 -13.776 1.00 90.44 197 GLU A N 1
ATOM 1462 C CA . GLU A 1 197 ? -7.080 -7.131 -14.006 1.00 90.44 197 GLU A CA 1
ATOM 1463 C C . GLU A 1 197 ? -7.213 -7.694 -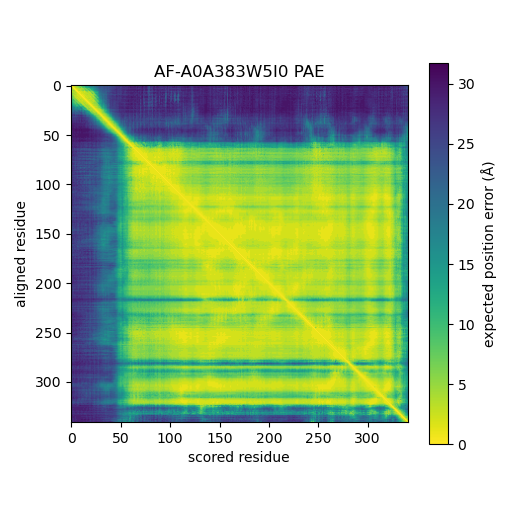15.424 1.00 90.44 197 GLU A C 1
ATOM 1465 O O . GLU A 1 197 ? -7.753 -8.783 -15.607 1.00 90.44 197 GLU A O 1
ATOM 1470 N N . SER A 1 198 ? -6.641 -7.025 -16.430 1.00 91.69 198 SER A N 1
ATOM 1471 C CA . SER A 1 198 ? -6.561 -7.562 -17.798 1.00 91.69 198 SER A CA 1
ATOM 1472 C C . SER A 1 198 ? -5.548 -8.705 -17.953 1.00 91.69 198 SER A C 1
ATOM 1474 O O . SER A 1 198 ? -5.366 -9.231 -19.052 1.00 9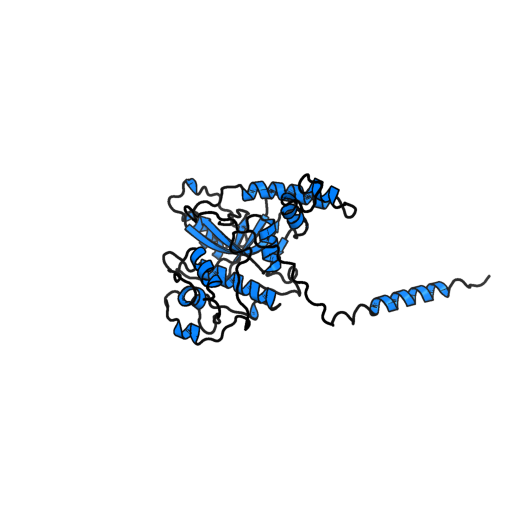1.69 198 SER A O 1
ATOM 1476 N N . GLY A 1 199 ? -4.861 -9.096 -16.874 1.00 90.12 199 GLY A N 1
ATOM 1477 C CA . GLY A 1 199 ? -3.906 -10.195 -16.883 1.00 90.12 199 GLY A CA 1
ATOM 1478 C C . GLY A 1 199 ? -2.606 -9.870 -17.618 1.00 90.12 199 GLY A C 1
ATOM 1479 O O . GLY A 1 199 ? -1.916 -10.785 -18.057 1.00 90.12 199 GLY A O 1
ATOM 1480 N N . ARG A 1 200 ? -2.222 -8.595 -17.766 1.00 91.06 200 ARG A N 1
ATOM 1481 C CA . ARG A 1 200 ? -0.919 -8.253 -18.373 1.00 91.06 200 ARG A CA 1
ATOM 1482 C C . ARG A 1 200 ? 0.253 -8.591 -17.458 1.00 91.06 200 ARG A C 1
ATOM 1484 O O . ARG A 1 200 ? 1.356 -8.842 -17.940 1.00 91.06 200 ARG A O 1
ATOM 1491 N N . VAL A 1 201 ? 0.009 -8.630 -16.149 1.00 93.00 201 VAL A N 1
ATOM 1492 C CA . VAL A 1 201 ? 0.992 -8.983 -15.115 1.00 93.00 201 VAL A CA 1
ATOM 1493 C C . VAL A 1 201 ? 0.893 -10.478 -14.767 1.00 93.00 201 VAL A C 1
ATOM 1495 O O . VAL A 1 201 ? 0.677 -10.858 -13.621 1.00 93.00 201 VAL A O 1
ATOM 1498 N N . GLN A 1 202 ? 1.012 -11.348 -15.775 1.00 91.25 202 GLN A N 1
ATOM 1499 C CA . GLN A 1 202 ? 1.084 -12.812 -15.588 1.00 91.25 202 GLN A CA 1
ATOM 1500 C C . GLN A 1 202 ? 2.506 -13.305 -15.301 1.00 91.25 202 GLN A C 1
ATOM 1502 O O . GLN A 1 202 ? 2.708 -14.365 -14.711 1.00 91.25 202 GLN A O 1
ATOM 1507 N N . ASN A 1 203 ? 3.506 -12.535 -15.724 1.00 93.38 203 ASN A N 1
ATOM 1508 C CA . ASN A 1 203 ? 4.900 -12.765 -15.401 1.00 93.38 203 ASN A CA 1
ATOM 1509 C C . ASN A 1 203 ? 5.541 -11.471 -14.909 1.00 93.38 203 ASN A C 1
ATOM 1511 O O . ASN A 1 203 ? 5.138 -10.370 -15.287 1.00 93.38 203 ASN A O 1
ATOM 1515 N N . TRP A 1 204 ? 6.525 -11.629 -14.032 1.00 96.56 204 TRP A N 1
ATOM 1516 C CA . TRP A 1 204 ? 7.237 -10.501 -13.459 1.00 96.56 204 TRP A CA 1
ATOM 1517 C C . TRP A 1 204 ? 8.678 -10.898 -13.182 1.00 96.56 204 TRP A C 1
ATOM 1519 O O . TRP A 1 204 ? 8.949 -11.783 -12.368 1.00 96.56 204 TRP A O 1
ATOM 1529 N N . SER A 1 205 ? 9.594 -10.281 -13.914 1.00 96.88 205 SER A N 1
ATOM 1530 C CA . SER A 1 205 ? 11.023 -10.559 -13.846 1.00 96.88 205 SER A CA 1
ATOM 1531 C C . SER A 1 205 ? 11.649 -10.113 -12.525 1.00 96.88 205 SER A C 1
ATOM 1533 O O . SER A 1 205 ? 11.141 -9.239 -11.816 1.00 96.88 205 SER A O 1
ATOM 1535 N N . ALA A 1 206 ? 12.788 -10.724 -12.198 1.00 97.12 206 ALA A N 1
ATOM 1536 C CA . ALA A 1 206 ? 13.578 -10.327 -11.044 1.00 97.12 206 ALA A CA 1
ATOM 1537 C C . ALA A 1 206 ? 14.374 -9.036 -11.308 1.00 97.12 206 ALA A C 1
ATOM 1539 O O . ALA A 1 206 ? 14.889 -8.862 -12.417 1.00 97.12 206 ALA A O 1
ATOM 1540 N N . ARG A 1 207 ? 14.607 -8.198 -10.283 1.00 96.50 207 ARG A N 1
ATOM 1541 C CA . ARG A 1 207 ? 15.534 -7.042 -10.392 1.00 96.50 207 ARG A CA 1
ATOM 1542 C C . ARG A 1 207 ? 16.936 -7.449 -10.841 1.00 96.50 207 ARG A C 1
ATOM 1544 O O . ARG A 1 207 ? 17.587 -6.691 -11.545 1.00 96.50 207 ARG A O 1
ATOM 1551 N N . SER A 1 208 ? 17.403 -8.637 -10.454 1.00 96.25 208 SER A N 1
ATOM 1552 C CA . SER A 1 208 ? 18.718 -9.153 -10.863 1.00 96.25 208 SER A CA 1
ATOM 1553 C C . SER A 1 208 ? 18.816 -9.457 -12.361 1.00 96.25 208 SER A C 1
ATOM 1555 O O . SER A 1 208 ? 19.921 -9.496 -12.892 1.00 96.25 208 SER A O 1
ATOM 1557 N N . CYS A 1 209 ? 17.686 -9.665 -13.043 1.00 96.31 209 CYS A N 1
ATOM 1558 C CA . CYS A 1 209 ? 17.638 -9.907 -14.483 1.00 96.31 209 CYS A CA 1
ATOM 1559 C C . CYS A 1 209 ? 17.311 -8.628 -15.266 1.00 96.31 209 CYS A C 1
ATOM 1561 O O . CYS A 1 209 ? 17.908 -8.364 -16.309 1.00 96.31 209 CYS A O 1
ATOM 1563 N N . TYR A 1 210 ? 16.396 -7.806 -14.744 1.00 96.50 210 TYR A N 1
ATOM 1564 C CA . TYR A 1 210 ? 15.997 -6.546 -15.360 1.00 96.50 210 TYR A CA 1
ATOM 1565 C C . TYR A 1 210 ? 15.983 -5.429 -14.314 1.00 96.50 210 TYR A C 1
ATOM 1567 O O . TYR A 1 210 ? 14.948 -5.093 -13.741 1.00 96.50 210 TYR A O 1
ATOM 1575 N N . GLY A 1 211 ? 17.168 -4.905 -14.005 1.00 95.62 211 GLY A N 1
ATOM 1576 C CA . GLY A 1 211 ? 17.353 -3.867 -12.992 1.00 95.62 211 GLY A CA 1
ATOM 1577 C C . GLY A 1 211 ? 16.714 -2.536 -13.381 1.00 95.62 211 GLY A C 1
ATOM 1578 O O . GLY A 1 211 ? 16.540 -2.235 -14.563 1.00 95.62 211 GLY A O 1
ATOM 1579 N N . TYR A 1 212 ? 16.372 -1.735 -12.374 1.00 95.94 212 TYR A N 1
ATOM 1580 C CA . TYR A 1 212 ? 15.803 -0.413 -12.595 1.00 95.94 212 TYR A CA 1
ATOM 1581 C C . TYR A 1 212 ? 16.814 0.528 -13.255 1.00 95.94 212 TYR A C 1
ATOM 1583 O O . TYR A 1 212 ? 17.926 0.714 -12.762 1.00 95.94 212 TYR A O 1
ATOM 1591 N N . ASN A 1 213 ? 16.409 1.121 -14.374 1.00 93.94 213 ASN A N 1
ATOM 1592 C CA . ASN A 1 213 ? 17.136 2.170 -15.064 1.00 93.94 213 ASN A CA 1
ATOM 1593 C C . ASN A 1 213 ? 16.119 3.172 -15.648 1.00 93.94 213 ASN A C 1
ATOM 1595 O O . ASN A 1 213 ? 15.433 2.845 -16.625 1.00 93.94 213 ASN A O 1
ATOM 1599 N N . PRO A 1 214 ? 16.026 4.396 -15.097 1.00 88.00 214 PRO A N 1
ATOM 1600 C CA . PRO A 1 214 ? 15.043 5.386 -15.538 1.00 88.00 214 PRO A CA 1
ATOM 1601 C C . PRO A 1 214 ? 15.275 5.884 -16.978 1.00 88.00 214 PRO A C 1
ATOM 1603 O O . PRO A 1 214 ? 14.366 6.457 -17.583 1.00 88.00 214 PRO A O 1
ATOM 1606 N N . GLU A 1 215 ? 16.465 5.662 -17.543 1.00 88.19 215 GLU A N 1
ATOM 1607 C CA . GLU A 1 215 ? 16.819 6.052 -18.912 1.00 88.19 215 GLU A CA 1
ATOM 1608 C C . GLU A 1 215 ? 16.340 5.024 -19.952 1.00 88.19 215 GLU A C 1
ATOM 1610 O O . GLU A 1 215 ? 16.055 5.380 -21.096 1.00 88.19 215 GLU A O 1
ATOM 1615 N N . VAL A 1 216 ? 16.196 3.750 -19.570 1.00 83.69 216 VAL A N 1
ATOM 1616 C CA . VAL A 1 216 ? 15.861 2.656 -20.498 1.00 83.69 216 VAL A CA 1
ATOM 1617 C C . VAL A 1 216 ? 14.354 2.426 -20.533 1.00 83.69 216 VAL A C 1
ATOM 1619 O O . VAL A 1 216 ? 13.806 1.598 -19.812 1.00 83.69 216 VAL A O 1
ATOM 1622 N N . LYS A 1 217 ? 13.650 3.138 -21.411 1.00 79.75 217 LYS A N 1
ATOM 1623 C CA . LYS A 1 217 ? 12.186 3.056 -21.514 1.00 79.75 217 LYS A CA 1
ATOM 1624 C C . LYS A 1 217 ? 11.775 2.129 -22.662 1.00 79.75 217 LYS A C 1
ATOM 1626 O O . LYS A 1 217 ? 11.997 2.439 -23.826 1.00 79.75 217 LYS A O 1
ATOM 1631 N N . GLY A 1 218 ? 11.126 1.008 -22.343 1.00 76.75 218 GLY A N 1
ATOM 1632 C CA . GLY A 1 218 ? 10.436 0.172 -23.335 1.00 76.75 218 GLY A CA 1
ATOM 1633 C C . GLY A 1 218 ? 11.239 -0.968 -23.975 1.00 76.75 218 GLY A C 1
ATOM 1634 O O . GLY A 1 218 ? 10.716 -1.598 -24.896 1.00 76.75 218 GLY A O 1
ATOM 1635 N N . ASP A 1 219 ? 12.443 -1.283 -23.481 1.00 85.38 219 ASP A N 1
ATOM 1636 C CA . ASP A 1 219 ? 13.247 -2.430 -23.939 1.00 85.38 219 ASP A CA 1
ATOM 1637 C C . ASP A 1 219 ? 12.756 -3.770 -23.352 1.00 85.38 219 ASP A C 1
ATOM 1639 O O . ASP A 1 219 ? 13.428 -4.430 -22.556 1.00 85.38 219 ASP A O 1
ATOM 1643 N N . CYS A 1 220 ? 11.527 -4.154 -23.698 1.00 92.50 220 CYS A N 1
ATOM 1644 C CA . CYS A 1 220 ? 10.798 -5.209 -22.990 1.00 92.50 220 CYS A CA 1
ATOM 1645 C C . CYS A 1 220 ? 11.159 -6.639 -23.390 1.00 92.50 220 CYS A C 1
ATOM 1647 O O . CYS A 1 220 ? 10.730 -7.579 -22.722 1.00 92.50 220 CYS A O 1
ATOM 1649 N N . TRP A 1 221 ? 11.944 -6.839 -24.452 1.00 92.56 221 TRP A N 1
ATOM 1650 C CA . TRP A 1 221 ? 12.377 -8.187 -24.827 1.00 92.56 221 TRP A CA 1
ATOM 1651 C C . TRP A 1 221 ? 13.281 -8.799 -23.750 1.00 92.56 221 TRP A C 1
ATOM 1653 O O . TRP A 1 221 ? 13.139 -9.984 -23.457 1.00 92.56 221 TRP A O 1
ATOM 1663 N N . ARG A 1 222 ? 14.132 -7.991 -23.092 1.00 91.00 222 ARG A N 1
ATOM 1664 C CA . ARG A 1 222 ? 14.965 -8.446 -21.967 1.00 91.00 222 ARG A CA 1
ATOM 1665 C C . ARG A 1 222 ? 14.100 -8.908 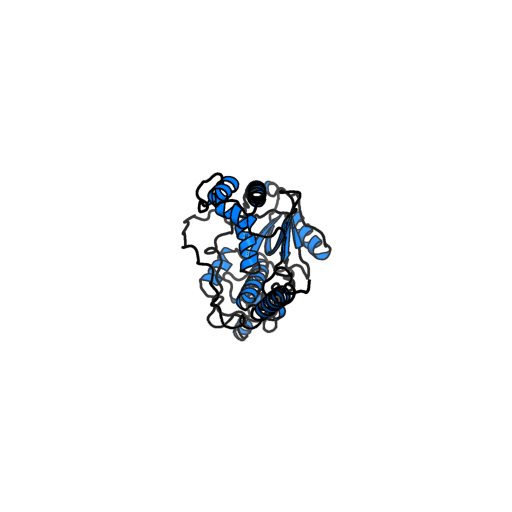-20.805 1.00 91.00 222 ARG A C 1
ATOM 1667 O O . ARG A 1 222 ? 14.253 -10.036 -20.352 1.00 91.00 222 ARG A O 1
ATOM 1674 N N . ALA A 1 223 ? 13.136 -8.083 -20.396 1.00 92.94 223 ALA A N 1
ATOM 1675 C CA . ALA A 1 223 ? 12.177 -8.434 -19.353 1.00 92.94 223 ALA A CA 1
ATOM 1676 C C . ALA A 1 223 ? 11.425 -9.738 -19.674 1.00 92.94 223 ALA A C 1
ATOM 1678 O O . ALA A 1 223 ? 11.297 -10.608 -18.819 1.00 92.94 223 ALA A O 1
ATOM 1679 N N . ASN A 1 224 ? 10.996 -9.916 -20.927 1.00 93.00 224 ASN A N 1
ATOM 1680 C CA . ASN A 1 224 ? 10.302 -11.127 -21.373 1.00 93.00 224 ASN A CA 1
ATOM 1681 C C . ASN A 1 224 ? 11.209 -12.367 -21.464 1.00 93.00 224 ASN A C 1
ATOM 1683 O O . ASN A 1 224 ? 10.698 -13.482 -21.432 1.00 93.00 224 ASN A O 1
ATOM 1687 N N . SER A 1 225 ? 12.529 -12.192 -21.574 1.00 95.06 225 SER A N 1
ATOM 1688 C CA . SER A 1 225 ? 13.502 -13.293 -21.523 1.00 95.06 225 SER A CA 1
ATOM 1689 C C . SER A 1 225 ? 13.838 -13.740 -20.095 1.00 95.06 225 SER A C 1
ATOM 1691 O O . SER A 1 225 ? 14.382 -14.825 -19.896 1.00 95.06 225 SER A O 1
ATOM 1693 N N . CYS A 1 226 ? 13.500 -12.925 -19.091 1.00 96.06 226 CYS A N 1
ATOM 1694 C CA . CYS A 1 226 ? 13.736 -13.241 -17.690 1.00 96.06 226 CYS A CA 1
ATOM 1695 C C . CYS A 1 226 ? 12.711 -14.256 -17.155 1.00 96.06 226 CYS A C 1
ATOM 1697 O O . CYS A 1 226 ? 11.512 -14.116 -17.412 1.00 96.06 226 CYS A O 1
ATOM 1699 N N . PRO A 1 227 ? 13.131 -15.225 -16.320 1.00 95.75 227 PRO A N 1
ATOM 1700 C CA . PRO A 1 227 ? 12.193 -16.070 -15.590 1.00 95.75 227 PRO A CA 1
ATOM 1701 C C . PRO A 1 227 ? 11.270 -15.242 -14.685 1.00 95.75 227 PRO A C 1
ATOM 1703 O O . PRO A 1 227 ? 11.714 -14.309 -14.008 1.00 95.75 227 PRO A O 1
ATOM 1706 N N . SER A 1 228 ? 9.990 -15.619 -14.638 1.00 95.56 228 SER A N 1
ATOM 1707 C CA . SER A 1 228 ? 9.026 -15.013 -13.716 1.00 95.56 228 SER A CA 1
ATOM 1708 C C . SER A 1 228 ? 9.349 -15.378 -12.266 1.00 95.56 228 SER A C 1
ATOM 1710 O O . SER A 1 228 ? 9.682 -16.521 -11.959 1.00 95.56 228 SER A O 1
ATOM 1712 N N . GLN A 1 229 ? 9.196 -14.411 -11.368 1.00 95.44 229 GLN A N 1
ATOM 1713 C CA . GLN A 1 229 ? 9.274 -14.588 -9.918 1.00 95.44 229 GLN A CA 1
ATOM 1714 C C . GLN A 1 229 ? 7.896 -14.834 -9.277 1.00 95.44 229 GLN A C 1
ATOM 1716 O O . GLN A 1 229 ? 7.810 -15.265 -8.119 1.00 95.44 229 GLN A O 1
ATOM 1721 N N . LEU A 1 230 ? 6.808 -14.582 -10.016 1.00 93.88 230 LEU A N 1
ATOM 1722 C CA . LEU A 1 230 ? 5.457 -14.899 -9.553 1.00 93.88 230 LEU A CA 1
ATOM 1723 C C . LEU A 1 230 ? 5.282 -16.422 -9.445 1.00 93.88 230 LEU A C 1
ATOM 1725 O O . LEU A 1 230 ? 5.794 -17.153 -10.297 1.00 93.88 230 LEU A O 1
ATOM 1729 N N . PRO A 1 231 ? 4.586 -16.929 -8.409 1.00 88.44 231 PRO A N 1
ATOM 1730 C CA . PRO A 1 231 ? 4.306 -18.355 -8.321 1.00 88.44 231 PRO A CA 1
ATOM 1731 C C . PRO A 1 231 ? 3.540 -18.858 -9.566 1.00 88.44 231 PRO A C 1
ATOM 1733 O O . PRO A 1 231 ? 2.584 -18.206 -9.997 1.00 88.44 231 PRO A O 1
ATOM 1736 N N . PRO A 1 232 ? 3.932 -20.005 -10.157 1.00 87.88 232 PRO A N 1
ATOM 1737 C CA . PRO A 1 232 ? 3.244 -20.560 -11.321 1.00 87.88 232 PRO A CA 1
ATOM 1738 C C . PRO A 1 232 ? 1.751 -20.775 -11.058 1.00 87.88 232 PRO A C 1
ATOM 1740 O O . PRO A 1 232 ? 1.372 -21.248 -9.990 1.00 87.88 232 PRO A O 1
ATOM 1743 N N . GLY A 1 233 ? 0.908 -20.428 -12.033 1.00 83.94 233 GLY A N 1
ATOM 1744 C CA . GLY A 1 233 ? -0.548 -20.582 -11.925 1.00 83.94 233 GLY A CA 1
ATOM 1745 C C . GLY A 1 233 ? -1.231 -19.608 -10.960 1.00 83.94 233 GLY A C 1
ATOM 1746 O O . GLY A 1 233 ? -2.424 -19.753 -10.712 1.00 83.94 233 GLY A O 1
ATOM 1747 N N . THR A 1 234 ? -0.509 -18.620 -10.422 1.00 83.44 234 THR A N 1
ATOM 1748 C CA . THR A 1 234 ? -1.100 -17.570 -9.584 1.00 83.44 234 THR A CA 1
ATOM 1749 C C . THR A 1 234 ? -1.286 -16.280 -10.365 1.00 83.44 234 THR A C 1
ATOM 1751 O O . THR A 1 234 ? -0.499 -15.943 -11.250 1.00 83.44 234 THR A O 1
ATOM 1754 N N . THR A 1 235 ? -2.332 -15.543 -10.013 1.00 85.56 235 THR A N 1
ATOM 1755 C CA . THR A 1 235 ? -2.606 -14.204 -10.528 1.00 85.56 235 THR A CA 1
ATOM 1756 C C . THR A 1 235 ? -2.565 -13.217 -9.378 1.00 85.56 235 THR A C 1
ATOM 1758 O O . THR A 1 235 ? -3.146 -13.462 -8.318 1.00 85.56 235 THR A O 1
ATOM 1761 N N . LEU A 1 236 ? -1.902 -12.082 -9.587 1.00 88.31 236 LEU A N 1
ATOM 1762 C CA . LEU A 1 236 ? -2.066 -10.946 -8.691 1.00 88.31 236 LEU A CA 1
ATOM 1763 C C . LEU A 1 236 ? -3.478 -10.387 -8.864 1.00 88.31 236 LEU A C 1
ATOM 1765 O O . LEU A 1 236 ? -3.981 -10.293 -9.980 1.00 88.31 236 LEU A O 1
ATOM 1769 N N . ALA A 1 237 ? -4.102 -10.018 -7.753 1.00 87.44 237 ALA A N 1
ATOM 1770 C CA . ALA A 1 237 ? -5.420 -9.410 -7.740 1.00 87.44 237 ALA A CA 1
ATOM 1771 C C . ALA A 1 237 ? -5.427 -8.232 -6.771 1.00 87.44 237 ALA A C 1
ATOM 1773 O O . ALA A 1 237 ? -4.760 -8.257 -5.728 1.00 87.44 237 ALA A O 1
ATOM 1774 N N . TRP A 1 238 ? -6.207 -7.211 -7.109 1.00 85.06 238 TRP A N 1
ATOM 1775 C CA . TRP A 1 238 ? -6.485 -6.123 -6.189 1.00 85.06 238 TRP A CA 1
ATOM 1776 C C . TRP A 1 238 ? -7.434 -6.587 -5.092 1.00 85.06 238 TRP A C 1
ATOM 1778 O O . TRP A 1 238 ? -8.371 -7.351 -5.315 1.00 85.06 238 TRP A O 1
ATOM 1788 N N . ALA A 1 239 ? -7.180 -6.123 -3.874 1.00 82.69 239 ALA A N 1
ATOM 1789 C CA . ALA A 1 239 ? -8.123 -6.314 -2.785 1.00 82.69 239 ALA A CA 1
ATOM 1790 C C . ALA A 1 239 ? -9.378 -5.470 -3.024 1.00 82.69 239 ALA A C 1
ATOM 1792 O O . ALA A 1 239 ? -9.291 -4.419 -3.657 1.00 82.69 239 ALA A O 1
ATOM 1793 N N . ASN A 1 240 ? -10.500 -5.875 -2.420 1.00 83.19 240 ASN A N 1
ATOM 1794 C CA . ASN A 1 240 ? -11.712 -5.053 -2.345 1.00 83.19 240 ASN A CA 1
ATOM 1795 C C . ASN A 1 240 ? -12.246 -4.629 -3.732 1.00 83.19 240 ASN A C 1
ATOM 1797 O O . ASN A 1 240 ? -12.718 -3.505 -3.890 1.00 83.19 240 ASN A O 1
ATOM 1801 N N . ASP A 1 241 ? -12.134 -5.508 -4.735 1.00 82.19 241 ASP A N 1
ATOM 1802 C CA . ASP A 1 241 ? -12.535 -5.250 -6.128 1.00 82.19 241 ASP A CA 1
ATOM 1803 C C . ASP A 1 241 ? -11.932 -3.943 -6.675 1.00 82.19 241 ASP A C 1
ATOM 1805 O O . ASP A 1 241 ? -12.631 -3.114 -7.252 1.00 82.19 241 ASP A O 1
ATOM 1809 N N . ALA A 1 242 ? -10.650 -3.713 -6.362 1.00 81.12 242 ALA A N 1
ATOM 1810 C CA . ALA A 1 242 ? -9.893 -2.501 -6.680 1.00 81.12 242 ALA A CA 1
ATOM 1811 C C . ALA A 1 242 ? -10.449 -1.187 -6.095 1.00 81.12 242 ALA A C 1
ATOM 1813 O O . ALA A 1 242 ? -9.932 -0.109 -6.386 1.00 81.12 242 ALA A O 1
ATOM 1814 N N . ASN A 1 243 ? -11.440 -1.254 -5.203 1.00 81.19 243 ASN A N 1
ATOM 1815 C CA . ASN A 1 243 ? -11.959 -0.082 -4.511 1.00 81.19 243 ASN A CA 1
ATOM 1816 C C . ASN A 1 243 ? -11.040 0.333 -3.361 1.00 81.19 243 ASN A C 1
ATOM 1818 O O . ASN A 1 243 ? -10.539 -0.498 -2.592 1.00 81.19 243 ASN A O 1
ATOM 1822 N N . ALA A 1 244 ? -10.930 1.643 -3.161 1.00 83.69 244 ALA A N 1
ATOM 1823 C CA . ALA A 1 244 ? -10.210 2.223 -2.040 1.00 83.69 244 ALA A CA 1
ATOM 1824 C C . ALA A 1 244 ? -10.688 1.682 -0.681 1.00 83.69 244 ALA A C 1
ATOM 1826 O O . ALA A 1 244 ? -11.888 1.542 -0.409 1.00 83.69 244 ALA A O 1
ATOM 1827 N N . LEU A 1 245 ? -9.735 1.432 0.218 1.00 86.44 245 LEU A N 1
ATOM 1828 C CA . LEU A 1 245 ? -10.032 1.085 1.605 1.00 86.44 245 LEU A CA 1
ATOM 1829 C C . LEU A 1 245 ? -10.553 2.335 2.316 1.00 86.44 245 LEU A C 1
ATOM 1831 O O . LEU A 1 245 ? -9.823 3.284 2.562 1.00 86.44 245 LEU A O 1
ATOM 1835 N N . ASN A 1 246 ? -11.841 2.354 2.634 1.00 81.38 246 ASN A N 1
ATOM 1836 C CA . ASN A 1 246 ? -12.515 3.566 3.099 1.00 81.38 246 ASN A CA 1
ATOM 1837 C C . ASN A 1 246 ? -12.513 3.761 4.625 1.00 81.38 246 ASN A C 1
ATOM 1839 O O . ASN A 1 246 ? -13.089 4.735 5.113 1.00 81.38 246 ASN A O 1
ATOM 1843 N N . THR A 1 247 ? -11.896 2.850 5.383 1.00 85.06 247 THR A N 1
ATOM 1844 C CA . THR A 1 247 ? -11.829 2.911 6.849 1.00 85.06 247 THR A CA 1
ATOM 1845 C C . THR A 1 247 ? -10.452 2.486 7.338 1.00 85.06 247 THR A C 1
ATOM 1847 O O . THR A 1 247 ? -9.776 1.661 6.723 1.00 85.06 247 THR A O 1
ATOM 1850 N N . MET A 1 248 ? -10.034 3.035 8.479 1.00 86.50 248 MET A N 1
ATOM 1851 C CA . MET A 1 248 ? -8.745 2.686 9.077 1.00 86.50 248 MET A CA 1
ATOM 1852 C C . MET A 1 248 ? -8.657 1.208 9.454 1.00 86.50 248 MET A C 1
ATOM 1854 O O . MET A 1 248 ? -7.606 0.589 9.325 1.00 86.50 248 MET A O 1
ATOM 1858 N N . ALA A 1 249 ? -9.777 0.655 9.918 1.00 89.94 249 ALA A N 1
ATOM 1859 C CA . ALA A 1 249 ? -9.893 -0.739 10.306 1.00 89.94 249 ALA A CA 1
ATOM 1860 C C . ALA A 1 249 ? -9.510 -1.659 9.139 1.00 89.94 249 ALA A C 1
ATOM 1862 O O . ALA A 1 249 ? -8.630 -2.503 9.284 1.00 89.94 249 ALA A O 1
ATOM 1863 N N . LYS A 1 250 ? -10.079 -1.400 7.953 1.00 89.38 250 LYS A N 1
ATOM 1864 C CA . LYS A 1 250 ? -9.763 -2.125 6.716 1.00 89.38 250 LYS A CA 1
ATOM 1865 C C . LYS A 1 250 ? -8.312 -1.955 6.280 1.00 89.38 250 LYS A C 1
ATOM 1867 O O . LYS A 1 250 ? -7.709 -2.903 5.791 1.00 89.38 250 LYS A O 1
ATOM 1872 N N . VAL A 1 251 ? -7.736 -0.763 6.455 1.00 92.44 251 VAL A N 1
ATOM 1873 C CA . VAL A 1 251 ? -6.311 -0.530 6.165 1.00 92.44 251 VAL A CA 1
ATOM 1874 C C . VAL A 1 251 ? -5.426 -1.398 7.064 1.00 92.44 251 VAL A C 1
ATOM 1876 O O . VAL A 1 251 ? -4.572 -2.121 6.555 1.00 92.44 251 VAL A O 1
ATOM 1879 N N . LYS A 1 252 ? -5.656 -1.382 8.383 1.00 94.81 252 LYS A N 1
ATOM 1880 C CA . LYS A 1 252 ? -4.893 -2.183 9.357 1.00 94.81 252 LYS A CA 1
ATOM 1881 C C . LYS A 1 252 ? -5.043 -3.678 9.115 1.00 94.81 252 LYS A C 1
ATOM 1883 O O . LYS A 1 252 ? -4.046 -4.393 9.055 1.00 94.81 252 LYS A O 1
ATOM 1888 N N . GLU A 1 253 ? -6.275 -4.133 8.906 1.00 94.25 253 GLU A N 1
ATOM 1889 C CA . GLU A 1 253 ? -6.570 -5.514 8.531 1.00 94.25 253 GLU A CA 1
ATOM 1890 C C . GLU A 1 253 ? -5.812 -5.911 7.266 1.00 94.25 253 GLU A C 1
ATOM 1892 O O . GLU A 1 253 ? -5.133 -6.937 7.244 1.00 94.25 253 GLU A O 1
ATOM 1897 N N . ARG A 1 254 ? -5.853 -5.082 6.217 1.00 94.81 254 ARG A N 1
ATOM 1898 C CA . ARG A 1 254 ? -5.190 -5.423 4.960 1.00 94.81 254 ARG A CA 1
ATOM 1899 C C . ARG A 1 254 ? -3.671 -5.480 5.096 1.00 94.81 254 ARG A C 1
ATOM 1901 O O . ARG A 1 254 ? -3.055 -6.371 4.514 1.00 94.81 254 ARG A O 1
ATOM 1908 N N . ILE A 1 255 ? -3.076 -4.594 5.893 1.00 96.44 255 ILE A N 1
ATOM 1909 C CA . ILE A 1 255 ? -1.650 -4.656 6.230 1.00 96.44 255 ILE A CA 1
ATOM 1910 C C . ILE A 1 255 ? -1.320 -5.986 6.928 1.00 96.44 255 ILE A C 1
ATOM 1912 O O . ILE A 1 255 ? -0.363 -6.650 6.539 1.00 96.44 255 ILE A O 1
ATOM 1916 N N . MET A 1 256 ? -2.135 -6.431 7.890 1.00 96.19 256 MET A N 1
ATOM 1917 C CA . MET A 1 256 ? -1.923 -7.720 8.567 1.00 96.19 256 MET A CA 1
ATOM 1918 C C . MET A 1 256 ? -2.089 -8.923 7.628 1.00 96.19 256 MET A C 1
ATOM 1920 O O . MET A 1 256 ? -1.344 -9.894 7.739 1.00 96.19 256 MET A O 1
ATOM 1924 N N . LEU A 1 257 ? -3.050 -8.867 6.700 1.00 95.00 257 LEU A N 1
ATOM 1925 C CA . LEU A 1 257 ? -3.383 -9.978 5.800 1.00 95.00 257 LEU A CA 1
ATOM 1926 C C . LEU A 1 257 ? -2.507 -10.059 4.546 1.00 95.00 257 LEU A C 1
ATOM 1928 O O . LEU A 1 257 ? -2.475 -11.096 3.891 1.00 95.00 257 LEU A O 1
ATOM 1932 N N . SER A 1 258 ? -1.865 -8.970 4.130 1.00 95.75 258 SER A N 1
ATOM 1933 C CA . SER A 1 258 ? -1.132 -8.915 2.851 1.00 95.75 258 SER A CA 1
ATOM 1934 C C . SER A 1 258 ? 0.234 -8.256 2.949 1.00 95.75 258 SER A C 1
ATOM 1936 O O . SER A 1 258 ? 0.913 -8.095 1.941 1.00 95.75 258 SER A O 1
ATOM 1938 N N . GLY A 1 259 ? 0.652 -7.881 4.154 1.00 96.62 259 GLY A N 1
ATOM 1939 C CA . GLY A 1 259 ? 1.931 -7.237 4.416 1.00 96.62 259 GLY A CA 1
ATOM 1940 C C . GLY A 1 259 ? 1.919 -5.726 4.177 1.00 96.62 259 GLY A C 1
ATOM 1941 O O . GLY A 1 259 ? 2.797 -5.022 4.658 1.00 96.62 259 GLY A O 1
ATOM 1942 N N . GLY A 1 260 ? 0.936 -5.182 3.463 1.00 96.12 260 GLY A N 1
ATOM 1943 C CA . GLY A 1 260 ? 0.808 -3.738 3.332 1.00 96.12 260 GLY A CA 1
ATOM 1944 C C . GLY A 1 260 ? -0.290 -3.282 2.386 1.00 96.12 260 GLY A C 1
ATOM 1945 O O . GLY A 1 260 ? -1.035 -4.085 1.822 1.00 96.12 260 GLY A O 1
ATOM 1946 N N . VAL A 1 261 ? -0.372 -1.967 2.218 1.00 95.31 261 VAL A N 1
ATOM 1947 C CA . VAL A 1 261 ? -1.297 -1.275 1.321 1.00 95.31 261 VAL A CA 1
ATOM 1948 C C . VAL A 1 261 ? -0.563 -0.193 0.542 1.00 95.31 261 VAL A C 1
ATOM 1950 O O . VAL A 1 261 ? 0.434 0.363 1.001 1.00 95.31 261 VAL A O 1
ATOM 1953 N N . ILE A 1 262 ? -1.085 0.135 -0.631 1.00 93.06 262 ILE A N 1
ATOM 1954 C CA . ILE A 1 262 ? -0.637 1.298 -1.390 1.00 93.06 262 ILE A CA 1
ATOM 1955 C C . ILE A 1 262 ? -1.492 2.487 -0.959 1.00 93.06 262 ILE A C 1
ATOM 1957 O O . ILE A 1 262 ? -2.707 2.360 -0.808 1.00 93.06 262 ILE A O 1
ATOM 1961 N N . ALA A 1 263 ? -0.856 3.630 -0.747 1.00 91.12 263 ALA A N 1
ATOM 1962 C CA . ALA A 1 263 ? -1.521 4.887 -0.445 1.00 91.12 263 ALA A CA 1
ATOM 1963 C C . ALA A 1 263 ? -0.964 5.994 -1.339 1.00 91.12 263 ALA A C 1
ATOM 1965 O O . ALA A 1 263 ? 0.105 5.862 -1.936 1.00 91.12 263 ALA A O 1
ATOM 1966 N N . SER A 1 264 ? -1.686 7.104 -1.428 1.00 87.81 264 SER A N 1
ATOM 1967 C CA . SER A 1 264 ? -1.232 8.285 -2.149 1.00 87.81 264 SER A CA 1
ATOM 1968 C C . SER A 1 264 ? -1.292 9.494 -1.240 1.00 87.81 264 SER A C 1
ATOM 1970 O O . SER A 1 264 ? -2.213 9.638 -0.440 1.00 87.81 264 SER A O 1
ATOM 1972 N N . MET A 1 265 ? -0.311 10.368 -1.391 1.00 87.62 265 MET A N 1
ATOM 1973 C CA . MET A 1 265 ? -0.250 11.655 -0.721 1.00 87.62 265 MET A CA 1
ATOM 1974 C C . MET A 1 265 ? -0.408 12.751 -1.766 1.00 87.62 265 MET A C 1
ATOM 1976 O O . MET A 1 265 ? 0.246 12.699 -2.805 1.00 87.62 265 MET A O 1
ATOM 1980 N N . ALA A 1 266 ? -1.279 13.711 -1.478 1.00 86.88 266 ALA A N 1
ATOM 1981 C CA . ALA A 1 266 ? -1.354 14.982 -2.180 1.00 86.88 266 ALA A CA 1
ATOM 1982 C C . ALA A 1 266 ? -0.619 16.008 -1.316 1.00 86.88 266 ALA A C 1
ATOM 1984 O O . ALA A 1 266 ? -0.924 16.105 -0.128 1.00 86.88 266 ALA A O 1
ATOM 1985 N N . MET A 1 267 ? 0.356 16.707 -1.886 1.00 87.19 267 MET A N 1
ATOM 1986 C CA . MET A 1 267 ? 1.186 17.691 -1.188 1.00 87.19 267 MET A CA 1
ATOM 1987 C C . MET A 1 267 ? 1.393 18.906 -2.085 1.00 87.19 267 MET A C 1
ATOM 1989 O O . MET A 1 267 ? 1.423 18.758 -3.305 1.00 87.19 267 MET A O 1
ATOM 1993 N N . SER A 1 268 ? 1.582 20.090 -1.510 1.00 89.69 268 SER A N 1
ATOM 1994 C CA . SER A 1 268 ? 2.189 21.197 -2.257 1.00 89.69 268 SER A CA 1
ATOM 1995 C C . SER A 1 268 ? 3.610 20.828 -2.700 1.00 89.69 268 SER A C 1
ATOM 1997 O O . SER A 1 268 ? 4.244 19.947 -2.111 1.00 89.69 268 SER A O 1
ATOM 1999 N N . ASP A 1 269 ? 4.150 21.506 -3.713 1.00 89.06 269 ASP A N 1
ATOM 2000 C CA . ASP A 1 269 ? 5.532 21.256 -4.148 1.00 89.06 269 ASP A CA 1
ATOM 2001 C C . ASP A 1 269 ? 6.547 21.532 -3.026 1.00 89.06 269 ASP A C 1
ATOM 2003 O O . ASP A 1 269 ? 7.514 20.786 -2.864 1.00 89.06 269 ASP A O 1
ATOM 2007 N N . ASP A 1 270 ? 6.296 22.539 -2.186 1.00 89.62 270 ASP A N 1
ATOM 2008 C CA . ASP A 1 270 ? 7.128 22.847 -1.019 1.00 89.62 270 ASP A CA 1
ATOM 2009 C C . ASP A 1 270 ? 7.091 21.720 0.017 1.00 89.62 270 ASP A C 1
ATOM 2011 O O . ASP A 1 270 ? 8.144 21.245 0.461 1.00 89.62 270 ASP A O 1
ATOM 2015 N N . ALA A 1 271 ? 5.898 21.230 0.369 1.00 89.00 271 ALA A N 1
ATOM 2016 C CA . ALA A 1 271 ? 5.769 20.092 1.272 1.00 89.00 271 ALA A CA 1
ATOM 2017 C C . ALA A 1 271 ? 6.402 18.833 0.674 1.00 89.00 271 ALA A C 1
ATOM 2019 O O . ALA A 1 271 ? 7.078 18.088 1.389 1.00 89.00 271 ALA A O 1
ATOM 2020 N N . PHE A 1 272 ? 6.275 18.625 -0.636 1.00 88.00 272 PHE A N 1
ATOM 2021 C CA . PHE A 1 272 ? 6.913 17.510 -1.316 1.00 88.00 272 PHE A CA 1
ATOM 2022 C C . PHE A 1 272 ? 8.445 17.599 -1.276 1.00 88.00 272 PHE A C 1
ATOM 2024 O O . PHE A 1 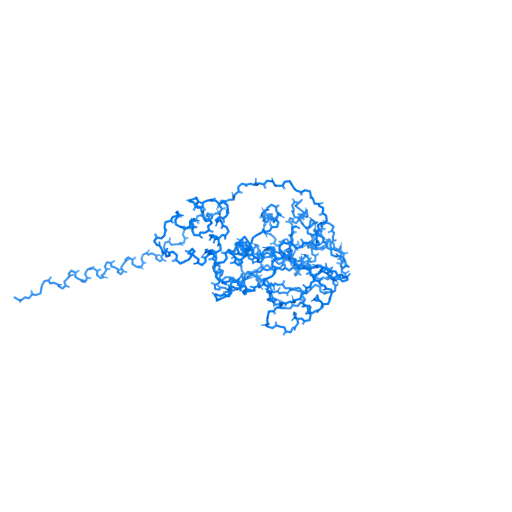272 ? 9.117 16.613 -0.963 1.00 88.00 272 PHE A O 1
ATOM 2031 N N . ASN A 1 273 ? 9.014 18.784 -1.491 1.00 88.25 273 ASN A N 1
ATOM 2032 C CA . ASN A 1 273 ? 10.450 19.024 -1.343 1.00 88.25 273 ASN A CA 1
ATOM 2033 C C . ASN A 1 273 ? 10.916 18.772 0.100 1.00 88.25 273 ASN A C 1
ATOM 2035 O O . ASN A 1 273 ? 11.940 18.116 0.323 1.00 88.25 273 ASN A O 1
ATOM 2039 N N . MET A 1 274 ? 10.137 19.214 1.095 1.00 87.50 274 MET A N 1
ATOM 2040 C CA . MET A 1 274 ? 10.390 18.896 2.503 1.00 87.50 274 MET A CA 1
ATOM 2041 C C . MET A 1 274 ? 10.328 17.390 2.764 1.00 87.50 274 MET A C 1
ATOM 2043 O O . MET A 1 274 ? 11.181 16.863 3.473 1.00 87.50 274 MET A O 1
ATOM 2047 N N . PHE A 1 275 ? 9.358 16.684 2.181 1.00 86.31 275 PHE A N 1
ATOM 2048 C CA . PHE A 1 275 ? 9.203 15.237 2.305 1.00 86.31 275 PHE A CA 1
ATOM 2049 C C . PHE A 1 275 ? 10.410 14.481 1.728 1.00 86.31 275 PHE A C 1
ATOM 2051 O O . PHE A 1 275 ? 10.936 13.560 2.359 1.00 86.31 275 PHE A O 1
ATOM 2058 N N . GLN A 1 276 ? 10.908 14.899 0.562 1.00 84.12 276 GLN A N 1
ATOM 2059 C CA . GLN A 1 276 ? 12.118 14.332 -0.033 1.00 84.12 276 GLN A CA 1
ATOM 2060 C C . GLN A 1 276 ? 13.363 14.594 0.823 1.00 84.12 276 GLN A C 1
ATOM 2062 O O . GLN A 1 276 ? 14.183 13.694 1.018 1.00 84.12 276 GLN A O 1
ATOM 2067 N N . ALA A 1 277 ? 13.508 15.812 1.354 1.00 83.00 277 ALA A N 1
ATOM 2068 C CA . ALA A 1 277 ? 14.620 16.169 2.232 1.00 83.00 277 ALA A CA 1
ATOM 2069 C C . ALA A 1 277 ? 14.570 15.399 3.561 1.00 83.00 277 ALA A C 1
ATOM 2071 O O . ALA A 1 277 ? 15.604 14.960 4.072 1.00 83.00 277 ALA A O 1
ATOM 2072 N N . TYR A 1 278 ? 13.363 15.202 4.090 1.00 81.00 278 TYR A N 1
ATOM 2073 C CA . TYR A 1 278 ? 13.091 14.454 5.307 1.00 81.00 278 TYR A CA 1
ATOM 2074 C C . TYR A 1 278 ? 13.543 12.993 5.186 1.00 81.00 278 TYR A C 1
ATOM 2076 O O . TYR A 1 278 ? 14.302 12.511 6.028 1.00 81.00 278 TYR A O 1
ATOM 2084 N N . GLY A 1 279 ? 13.176 12.328 4.084 1.00 69.06 279 GLY A N 1
ATOM 2085 C CA . GLY A 1 279 ? 13.551 10.939 3.794 1.00 69.06 279 GLY A CA 1
ATOM 2086 C C . GLY A 1 279 ? 15.055 10.683 3.619 1.00 69.06 279 GLY A C 1
ATOM 2087 O O . GLY A 1 279 ? 15.449 9.542 3.408 1.00 69.06 279 GLY A O 1
ATOM 2088 N N . ARG A 1 280 ? 15.907 11.714 3.692 1.00 67.56 280 ARG A N 1
ATOM 2089 C CA . ARG A 1 280 ? 17.374 11.574 3.679 1.00 67.56 280 ARG A CA 1
ATOM 2090 C C . ARG A 1 280 ? 18.013 11.700 5.065 1.00 67.56 280 ARG A C 1
ATOM 2092 O O . ARG A 1 280 ? 19.194 11.398 5.197 1.00 67.56 280 ARG A O 1
ATOM 2099 N N . LYS A 1 281 ? 17.283 12.199 6.071 1.00 66.88 281 LYS A N 1
ATOM 2100 C CA . LYS A 1 281 ? 17.848 12.617 7.370 1.00 66.88 281 LYS A CA 1
ATOM 2101 C C . LYS A 1 281 ? 17.073 12.138 8.603 1.00 66.88 281 LYS A C 1
ATOM 2103 O O . LYS A 1 281 ? 17.613 12.243 9.698 1.00 66.88 281 LYS A O 1
ATOM 2108 N N . GLY A 1 282 ? 15.814 11.723 8.465 1.00 58.88 282 GLY A N 1
ATOM 2109 C CA . GLY A 1 282 ? 14.889 11.638 9.598 1.00 58.88 282 GLY A CA 1
ATOM 2110 C C . GLY A 1 282 ? 14.727 10.253 10.231 1.00 58.88 282 GLY A C 1
ATOM 2111 O O . GLY A 1 282 ? 14.332 9.316 9.553 1.00 58.88 282 GLY A O 1
ATOM 2112 N N . ASP A 1 283 ? 14.877 10.192 11.558 1.00 66.00 283 ASP A N 1
ATOM 2113 C CA . ASP A 1 283 ? 14.365 9.120 12.438 1.00 66.00 283 ASP A CA 1
ATOM 2114 C C . ASP A 1 283 ? 13.061 9.544 13.167 1.00 66.00 283 ASP A C 1
ATOM 2116 O O . ASP A 1 283 ? 12.711 9.009 14.218 1.00 66.00 283 ASP A O 1
ATOM 2120 N N . ALA A 1 284 ? 12.365 10.574 12.671 1.00 74.31 284 ALA A N 1
ATOM 2121 C CA . ALA A 1 284 ? 11.220 11.205 13.349 1.00 74.31 284 ALA A CA 1
ATOM 2122 C C . ALA A 1 284 ? 9.871 10.832 12.688 1.00 74.31 284 ALA A C 1
ATOM 2124 O O . ALA A 1 284 ? 9.796 9.874 11.924 1.00 74.31 284 ALA A O 1
ATOM 2125 N N . VAL A 1 285 ? 8.823 11.638 12.894 1.00 84.25 285 VAL A N 1
ATOM 2126 C CA . VAL A 1 285 ? 7.557 11.533 12.148 1.00 84.25 285 VAL A CA 1
ATOM 2127 C C . VAL A 1 285 ? 7.349 12.743 11.236 1.00 84.25 285 VAL A C 1
ATOM 2129 O O . VAL A 1 285 ? 7.494 13.882 11.673 1.00 84.25 285 VAL A O 1
ATOM 2132 N N . TYR A 1 286 ? 7.013 12.502 9.966 1.00 85.12 286 TYR A N 1
ATOM 2133 C CA . TYR A 1 286 ? 6.663 13.535 8.993 1.00 85.12 286 TYR A CA 1
ATOM 2134 C C . TYR A 1 286 ? 5.177 13.904 9.114 1.00 85.12 286 TYR A C 1
ATOM 2136 O O . TYR A 1 286 ? 4.291 13.048 9.020 1.00 85.12 286 TYR A O 1
ATOM 2144 N N . ALA A 1 287 ? 4.919 15.190 9.357 1.00 84.19 287 ALA A N 1
ATOM 2145 C CA . ALA A 1 287 ? 3.599 15.732 9.676 1.00 84.19 287 ALA A CA 1
ATOM 2146 C C . ALA A 1 287 ? 3.466 17.192 9.200 1.00 84.19 287 ALA A C 1
ATOM 2148 O O . ALA A 1 287 ? 3.428 18.104 10.029 1.00 84.19 287 ALA A O 1
ATOM 2149 N N . PRO A 1 288 ? 3.462 17.454 7.884 1.00 79.88 288 PRO A N 1
ATOM 2150 C CA . PRO A 1 288 ? 3.339 18.812 7.382 1.00 79.88 288 PRO A CA 1
ATOM 2151 C C . PRO A 1 288 ? 1.952 19.352 7.739 1.00 79.88 288 PRO A C 1
ATOM 2153 O O . PRO A 1 288 ? 0.934 18.684 7.549 1.00 79.88 288 PRO A O 1
ATOM 2156 N N . SER A 1 289 ? 1.905 20.572 8.267 1.00 75.25 289 SER A N 1
ATOM 2157 C CA . SER A 1 289 ? 0.666 21.339 8.331 1.00 75.25 289 SER A CA 1
ATOM 2158 C C . SER A 1 289 ? 0.543 22.127 7.031 1.00 75.25 289 SER A C 1
ATOM 2160 O O . SER A 1 289 ? 1.163 23.180 6.898 1.00 75.25 289 SER A O 1
ATOM 2162 N N . GLU A 1 290 ? -0.219 21.621 6.067 1.00 78.25 290 GLU A N 1
ATOM 2163 C CA . GLU A 1 290 ? -0.494 22.349 4.828 1.00 78.25 290 GLU A CA 1
ATOM 2164 C C . GLU A 1 290 ? -1.989 22.378 4.507 1.00 78.25 290 GLU A C 1
ATOM 2166 O O . GLU A 1 290 ? -2.724 21.426 4.783 1.00 78.25 290 GLU A O 1
ATOM 2171 N N . ASP A 1 291 ? -2.427 23.498 3.933 1.00 75.88 291 ASP A N 1
ATOM 2172 C CA . ASP A 1 291 ? -3.744 23.647 3.326 1.00 75.88 291 ASP A CA 1
ATOM 2173 C C . ASP A 1 291 ? -3.591 23.581 1.805 1.00 75.88 291 ASP A C 1
ATOM 2175 O O . ASP A 1 291 ? -3.111 24.520 1.169 1.00 75.88 291 ASP A O 1
ATOM 2179 N N . LEU A 1 292 ? -3.996 22.454 1.217 1.00 81.75 292 LEU A N 1
ATOM 2180 C CA . LEU A 1 292 ? -3.903 22.246 -0.227 1.00 81.75 292 LEU A CA 1
ATOM 2181 C C . LEU A 1 292 ? -4.868 23.142 -1.016 1.00 81.75 292 LEU A C 1
ATOM 2183 O O . LEU A 1 292 ? -4.664 23.319 -2.212 1.00 81.75 292 LEU A O 1
ATOM 2187 N N . ALA A 1 293 ? -5.897 23.725 -0.382 1.00 80.19 293 ALA A N 1
ATOM 2188 C CA . ALA A 1 293 ? -6.862 24.580 -1.076 1.00 80.19 293 ALA A CA 1
ATOM 2189 C C . ALA A 1 293 ? -6.231 25.877 -1.616 1.00 80.19 293 ALA A C 1
ATOM 2191 O O . ALA A 1 293 ? -6.743 26.449 -2.575 1.00 80.19 293 ALA A O 1
ATOM 2192 N N . GLY A 1 294 ? -5.127 26.331 -1.012 1.00 82.00 294 GLY A N 1
ATOM 2193 C CA . GLY A 1 294 ? -4.370 27.510 -1.443 1.00 82.00 294 GLY A CA 1
ATOM 2194 C C . GLY A 1 294 ? -3.076 27.197 -2.199 1.00 82.00 294 GLY A C 1
ATOM 2195 O O . GLY A 1 294 ? -2.330 28.124 -2.512 1.00 82.00 294 GLY A O 1
ATOM 2196 N N . ALA A 1 295 ? -2.769 25.923 -2.461 1.00 85.31 295 ALA A N 1
ATOM 2197 C CA . ALA A 1 295 ? -1.519 25.541 -3.109 1.00 85.31 295 ALA A CA 1
ATOM 2198 C C . ALA A 1 295 ? -1.535 25.910 -4.604 1.00 85.31 295 ALA A C 1
ATOM 2200 O O . ALA A 1 295 ? -2.500 25.629 -5.313 1.00 85.31 295 ALA A O 1
ATOM 2201 N N . ALA A 1 296 ? -0.450 26.519 -5.096 1.00 88.62 296 ALA A N 1
ATOM 2202 C CA . ALA A 1 296 ? -0.302 26.863 -6.516 1.00 88.62 296 ALA A CA 1
ATOM 2203 C C . ALA A 1 296 ? -0.230 25.616 -7.418 1.00 88.62 296 ALA A C 1
ATOM 2205 O O . ALA A 1 296 ? -0.661 25.641 -8.570 1.00 88.62 296 ALA A O 1
ATOM 2206 N N . SER A 1 297 ? 0.309 24.529 -6.873 1.00 88.81 297 SER A N 1
ATOM 2207 C CA . SER A 1 297 ? 0.468 23.225 -7.502 1.00 88.81 297 SER A CA 1
ATOM 2208 C C . SER A 1 297 ? 0.325 22.135 -6.442 1.00 88.81 297 SER A C 1
ATOM 2210 O O . SER A 1 297 ? 0.639 22.337 -5.266 1.00 88.81 297 SER A O 1
ATOM 2212 N N . VAL A 1 298 ? -0.173 20.973 -6.866 1.00 87.56 298 VAL A N 1
ATOM 2213 C CA . VAL A 1 298 ? -0.300 19.784 -6.021 1.00 87.56 298 VAL A CA 1
ATOM 2214 C C . VAL A 1 298 ? 0.454 18.645 -6.687 1.00 87.56 298 VAL A C 1
ATOM 2216 O O . VAL A 1 298 ? 0.126 18.231 -7.799 1.00 87.56 298 VAL A O 1
ATOM 2219 N N . THR A 1 299 ? 1.439 18.112 -5.979 1.00 87.75 299 THR A N 1
ATOM 2220 C CA . THR A 1 299 ? 2.171 16.914 -6.361 1.00 87.75 299 THR A CA 1
ATOM 2221 C C . THR A 1 299 ? 1.538 15.683 -5.714 1.00 87.75 299 THR A C 1
ATOM 2223 O O . THR A 1 299 ? 1.309 15.627 -4.502 1.00 87.75 299 THR A O 1
ATOM 2226 N N . MET A 1 300 ? 1.280 14.662 -6.536 1.00 88.62 300 MET A N 1
ATOM 2227 C CA . MET A 1 300 ? 0.778 13.360 -6.097 1.00 88.62 300 MET A CA 1
ATOM 2228 C C . MET A 1 300 ? 1.920 12.356 -5.944 1.00 88.62 300 MET A C 1
ATOM 2230 O O . MET A 1 300 ? 2.766 12.203 -6.825 1.00 88.62 300 MET A O 1
ATOM 2234 N N . HIS A 1 301 ? 1.929 11.620 -4.833 1.00 90.75 301 HIS A N 1
ATOM 2235 C CA . HIS A 1 301 ? 3.025 10.723 -4.476 1.00 90.75 301 HIS A CA 1
ATOM 2236 C C . HIS A 1 301 ? 2.521 9.381 -3.934 1.00 90.75 301 HIS A C 1
ATOM 2238 O O . HIS A 1 301 ? 1.895 9.331 -2.880 1.00 90.75 301 HIS A O 1
ATOM 2244 N N . ALA A 1 302 ? 2.838 8.280 -4.621 1.00 91.50 302 ALA A N 1
ATOM 2245 C CA . ALA A 1 302 ? 2.450 6.922 -4.221 1.00 91.50 302 ALA A CA 1
ATOM 2246 C C . ALA A 1 302 ? 3.414 6.276 -3.206 1.00 91.50 302 ALA A C 1
ATOM 2248 O O . ALA A 1 302 ? 4.606 6.120 -3.458 1.00 91.50 302 ALA A O 1
ATOM 2249 N N . ILE A 1 303 ? 2.916 5.825 -2.067 1.00 93.25 303 ILE A N 1
ATOM 2250 C CA . ILE A 1 303 ? 3.716 5.183 -1.017 1.00 93.25 303 ILE A CA 1
ATOM 2251 C C . ILE A 1 303 ? 3.172 3.794 -0.705 1.00 93.25 303 ILE A C 1
ATOM 2253 O O . ILE A 1 303 ? 2.015 3.486 -0.984 1.00 93.25 303 ILE A O 1
ATOM 2257 N N . PHE A 1 304 ? 4.001 2.960 -0.087 1.00 95.25 304 PHE A N 1
ATOM 2258 C CA . PHE A 1 304 ? 3.588 1.645 0.389 1.00 95.25 304 PHE A CA 1
ATOM 2259 C C . PHE A 1 304 ? 3.630 1.609 1.918 1.00 95.25 304 PHE A C 1
ATOM 2261 O O . PHE A 1 304 ? 4.706 1.693 2.500 1.00 95.25 304 PHE A O 1
ATOM 2268 N N . CYS A 1 305 ? 2.483 1.491 2.579 1.00 96.25 305 CYS A N 1
ATOM 2269 C CA . CYS A 1 305 ? 2.389 1.456 4.037 1.00 96.25 305 CYS A CA 1
ATOM 2270 C C . CYS A 1 305 ? 2.223 0.022 4.541 1.00 96.25 305 CYS A C 1
ATOM 2272 O O . CYS A 1 305 ? 1.401 -0.732 4.031 1.00 96.25 305 CYS A O 1
ATOM 2274 N N . TYR A 1 306 ? 3.007 -0.353 5.548 1.00 97.06 306 TYR A N 1
ATOM 2275 C CA . TYR A 1 306 ? 3.160 -1.743 6.000 1.00 97.06 306 TYR A CA 1
ATOM 2276 C C . TYR A 1 306 ? 3.108 -1.893 7.525 1.00 97.06 306 TYR A C 1
ATOM 2278 O O . TYR A 1 306 ? 3.451 -2.936 8.083 1.00 97.06 306 TYR A O 1
ATOM 2286 N N . GLY A 1 307 ? 2.696 -0.845 8.229 1.00 96.75 307 GLY A N 1
ATOM 2287 C CA . GLY A 1 307 ? 2.560 -0.884 9.674 1.00 96.75 307 GLY A CA 1
ATOM 2288 C C . GLY A 1 307 ? 2.036 0.419 10.248 1.00 96.75 307 GLY A C 1
ATOM 2289 O O . GLY A 1 307 ? 1.831 1.396 9.526 1.00 96.75 307 GLY A O 1
ATOM 2290 N N . TRP A 1 308 ? 1.822 0.422 11.555 1.00 96.06 308 TRP A N 1
ATOM 2291 C CA . TRP A 1 308 ? 1.342 1.575 12.301 1.00 96.06 308 TRP A CA 1
ATOM 2292 C C . TRP A 1 308 ? 1.759 1.509 13.766 1.00 96.06 308 TRP A C 1
ATOM 2294 O O . TRP A 1 308 ? 2.122 0.454 14.296 1.00 96.06 308 TRP A O 1
ATOM 2304 N N . TRP A 1 309 ? 1.615 2.649 14.427 1.00 94.56 309 TRP A N 1
ATOM 2305 C CA . TRP A 1 309 ? 1.615 2.779 15.872 1.00 94.56 309 TRP A CA 1
ATOM 2306 C C . TRP A 1 309 ? 0.514 3.758 16.286 1.00 94.56 309 TRP A C 1
ATOM 2308 O O . TRP A 1 309 ? 0.457 4.883 15.792 1.00 94.56 309 TRP A O 1
ATOM 2318 N N . ASP A 1 310 ? -0.367 3.326 17.182 1.00 90.94 310 ASP A N 1
ATOM 2319 C CA . ASP A 1 310 ? -1.383 4.158 17.817 1.00 90.94 310 ASP A CA 1
ATOM 2320 C C . ASP A 1 310 ? -0.881 4.635 19.177 1.00 90.94 310 ASP A C 1
ATOM 2322 O O . ASP A 1 310 ? -0.468 3.823 20.010 1.00 90.94 310 ASP A O 1
ATOM 2326 N N . ASN A 1 311 ? -1.026 5.928 19.467 1.00 86.81 311 ASN A N 1
ATOM 2327 C CA . ASN A 1 311 ? -0.763 6.408 20.815 1.00 86.81 311 ASN A CA 1
ATOM 2328 C C . ASN A 1 311 ? -1.867 5.926 21.768 1.00 86.81 311 ASN A C 1
ATOM 2330 O O . ASN A 1 311 ? -3.032 6.292 21.608 1.00 86.81 311 ASN A O 1
ATOM 2334 N N . ALA A 1 312 ? -1.522 5.131 22.781 1.00 81.75 312 ALA A N 1
ATOM 2335 C CA . ALA A 1 312 ? -2.479 4.624 23.765 1.00 81.75 312 ALA A CA 1
ATOM 2336 C C . ALA A 1 312 ? -3.157 5.730 24.596 1.00 81.75 312 ALA A C 1
ATOM 2338 O O . ALA A 1 312 ? -4.278 5.532 25.055 1.00 81.75 312 ALA A O 1
ATOM 2339 N N . THR A 1 313 ? -2.513 6.887 24.775 1.00 82.00 313 THR A N 1
ATOM 2340 C CA . THR A 1 313 ? -3.025 7.986 25.612 1.00 82.00 313 THR A CA 1
ATOM 2341 C C . THR A 1 313 ? -3.765 9.063 24.823 1.00 82.00 313 THR A C 1
ATOM 2343 O O . THR A 1 313 ? -4.510 9.842 25.413 1.00 82.00 313 THR A O 1
ATOM 2346 N N . SER A 1 314 ? -3.604 9.106 23.498 1.00 81.19 314 SER A N 1
ATOM 2347 C CA . SER A 1 314 ? -4.242 10.100 22.634 1.00 81.19 314 SER A CA 1
ATOM 2348 C C . SER A 1 314 ? -4.840 9.447 21.393 1.00 81.19 314 SER A C 1
ATOM 2350 O O . SER A 1 314 ? -4.137 8.855 20.574 1.00 81.19 314 SER A O 1
ATOM 2352 N N . SER A 1 315 ? -6.158 9.583 21.222 1.00 74.94 315 SER A N 1
ATOM 2353 C CA . SER A 1 315 ? -6.873 9.101 20.033 1.00 74.94 315 SER A CA 1
ATOM 2354 C C . SER A 1 315 ? -6.508 9.859 18.754 1.00 74.94 315 SER A C 1
ATOM 2356 O O . SER A 1 315 ? -6.762 9.358 17.661 1.00 74.94 315 SER A O 1
ATOM 2358 N N . GLU A 1 316 ? -5.932 11.052 18.899 1.00 72.94 316 GLU A N 1
ATOM 2359 C CA . GLU A 1 316 ? -5.540 11.955 17.810 1.00 72.94 316 GLU A CA 1
ATOM 2360 C C . GLU A 1 316 ? -4.069 11.805 17.406 1.00 72.94 316 GLU A C 1
ATOM 2362 O O . GLU A 1 316 ? -3.614 12.508 16.505 1.00 72.94 316 GLU A O 1
ATOM 2367 N N . ASP A 1 317 ? -3.337 10.910 18.070 1.00 81.25 317 ASP A N 1
ATOM 2368 C CA . ASP A 1 317 ? -1.915 10.688 17.849 1.00 81.25 317 ASP A CA 1
ATOM 2369 C C . ASP A 1 317 ? -1.633 9.237 17.427 1.00 81.25 317 ASP A C 1
ATOM 2371 O O . ASP A 1 317 ? -2.356 8.290 17.770 1.00 81.25 317 ASP A O 1
ATOM 2375 N N . GLY A 1 318 ? -0.588 9.082 16.627 1.00 87.75 318 GLY A N 1
ATOM 2376 C CA . GLY A 1 318 ? -0.237 7.854 15.938 1.00 87.75 318 GLY A CA 1
ATOM 2377 C C . GLY A 1 318 ? 0.307 8.110 14.537 1.00 87.75 318 GLY A C 1
ATOM 2378 O O . GLY A 1 318 ? 0.121 9.178 13.942 1.00 87.75 318 GLY A O 1
ATOM 2379 N N . TRP A 1 319 ? 0.977 7.104 13.992 1.00 90.50 319 TRP A N 1
ATOM 2380 C CA . TRP A 1 319 ? 1.676 7.219 12.720 1.00 90.50 319 TRP A CA 1
ATOM 2381 C C . TRP A 1 319 ? 1.716 5.900 11.951 1.00 90.50 319 TRP A C 1
ATOM 2383 O O . TRP A 1 319 ? 1.558 4.815 12.511 1.00 90.50 319 TRP A O 1
ATOM 2393 N N . TRP A 1 320 ? 1.905 6.014 10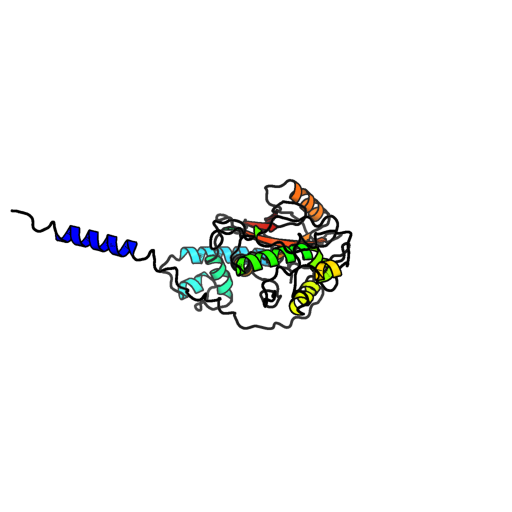.639 1.00 92.88 320 TRP A N 1
ATOM 2394 C CA . TRP A 1 320 ? 2.045 4.908 9.699 1.00 92.88 320 TRP A CA 1
ATOM 2395 C C . TRP A 1 320 ? 3.509 4.656 9.394 1.00 92.88 320 TRP A C 1
ATOM 2397 O O . TRP A 1 320 ? 4.268 5.595 9.167 1.00 92.88 320 TRP A O 1
ATOM 2407 N N . LEU A 1 321 ? 3.882 3.384 9.327 1.00 93.44 321 LEU A N 1
ATOM 2408 C CA . LEU A 1 321 ? 5.143 2.937 8.754 1.00 93.44 321 LEU A CA 1
ATOM 2409 C C . LEU A 1 321 ? 4.956 2.814 7.248 1.00 93.44 321 LEU A C 1
ATOM 2411 O O . LEU A 1 321 ? 4.250 1.912 6.786 1.00 93.44 321 LEU A O 1
ATOM 2415 N N . CYS A 1 322 ? 5.583 3.705 6.487 1.00 93.62 322 CYS A N 1
ATOM 2416 C CA . CYS A 1 322 ? 5.505 3.679 5.038 1.00 93.62 322 CYS A CA 1
ATOM 2417 C C . CYS A 1 322 ? 6.892 3.658 4.401 1.00 93.62 322 CYS A C 1
ATOM 2419 O O . CYS A 1 322 ? 7.841 4.310 4.825 1.00 93.62 322 CYS A O 1
ATOM 2421 N N . LYS A 1 323 ? 7.005 2.870 3.343 1.00 90.69 323 LYS A N 1
ATOM 2422 C CA . LYS A 1 323 ? 8.160 2.776 2.473 1.00 90.69 323 LYS A CA 1
ATOM 2423 C C . LYS A 1 323 ? 8.039 3.878 1.430 1.00 90.69 323 LYS A C 1
ATOM 2425 O O . LYS A 1 323 ? 7.081 3.908 0.652 1.00 90.69 323 LYS A O 1
ATOM 2430 N N . ASN A 1 324 ? 9.014 4.778 1.435 1.00 84.81 324 ASN A N 1
ATOM 2431 C CA . ASN A 1 324 ? 9.219 5.723 0.351 1.00 84.81 324 ASN A CA 1
ATOM 2432 C C . ASN A 1 324 ? 10.300 5.179 -0.597 1.00 84.81 324 ASN A C 1
ATOM 2434 O O . ASN A 1 324 ? 10.975 4.195 -0.301 1.00 84.81 324 ASN A O 1
ATOM 2438 N N . ARG A 1 325 ? 10.439 5.810 -1.757 1.00 69.31 325 ARG A N 1
ATOM 2439 C CA . ARG A 1 325 ? 11.294 5.363 -2.861 1.00 69.31 325 ARG A CA 1
ATOM 2440 C C . ARG A 1 325 ? 12.400 6.368 -3.215 1.00 69.31 325 ARG A C 1
ATOM 2442 O O . ARG A 1 325 ? 12.807 6.481 -4.365 1.00 69.31 325 ARG A O 1
ATOM 2449 N N . CYS A 1 326 ? 12.821 7.147 -2.218 1.00 59.38 326 CYS A N 1
ATOM 2450 C CA . CYS A 1 326 ? 13.854 8.184 -2.324 1.00 59.38 326 CYS A CA 1
ATOM 2451 C C . CYS A 1 326 ? 15.164 7.771 -1.617 1.00 59.38 326 CYS A C 1
ATOM 2453 O O . CYS A 1 326 ? 15.882 8.635 -1.117 1.00 59.38 326 CYS A O 1
ATOM 2455 N N . GLY A 1 327 ? 15.442 6.464 -1.517 1.00 56.19 327 GLY A N 1
ATOM 2456 C CA . GLY A 1 327 ? 16.586 5.902 -0.785 1.00 56.19 327 GLY A CA 1
ATOM 2457 C C . GLY A 1 327 ? 16.173 4.881 0.280 1.00 56.19 327 GLY A C 1
ATOM 2458 O O . GLY A 1 327 ? 15.003 4.534 0.385 1.00 56.19 327 GLY A O 1
ATOM 2459 N N . SER A 1 328 ? 17.129 4.404 1.084 1.00 50.81 328 SER A N 1
ATOM 2460 C CA . SER A 1 328 ? 16.996 3.310 2.069 1.00 50.81 328 SER A CA 1
ATOM 2461 C C . SER A 1 328 ? 16.056 3.573 3.265 1.00 50.81 328 SER A C 1
ATOM 2463 O O . SER A 1 328 ? 16.058 2.792 4.217 1.00 50.81 328 SER A O 1
ATOM 2465 N N . MET A 1 329 ? 15.258 4.644 3.255 1.00 52.00 329 MET A N 1
ATOM 2466 C CA . MET A 1 329 ? 14.596 5.152 4.458 1.00 52.00 329 MET A CA 1
ATOM 2467 C C . MET A 1 329 ? 13.110 4.778 4.562 1.00 52.00 329 MET A C 1
ATOM 2469 O O . MET A 1 329 ? 12.341 4.804 3.597 1.00 52.00 329 MET A O 1
ATOM 2473 N N . ILE A 1 330 ? 12.718 4.460 5.795 1.00 58.03 330 ILE A N 1
ATOM 2474 C CA . ILE A 1 330 ? 11.339 4.282 6.248 1.00 58.03 330 ILE A CA 1
ATOM 2475 C C . ILE A 1 330 ? 10.803 5.663 6.616 1.00 58.03 3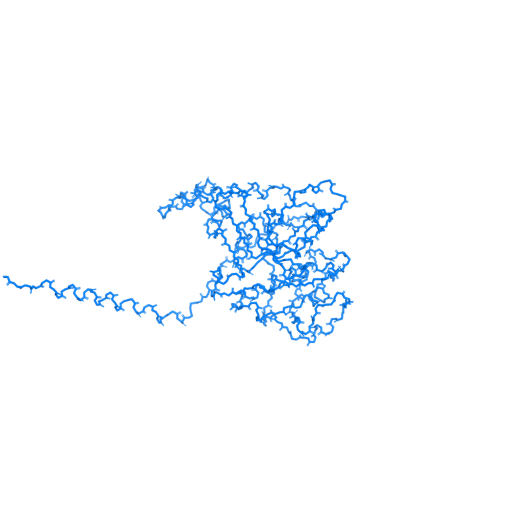30 ILE A C 1
ATOM 2477 O O . ILE A 1 330 ? 11.414 6.361 7.417 1.00 58.03 330 ILE A O 1
ATOM 2481 N N . VAL A 1 331 ? 9.660 6.056 6.061 1.00 60.81 331 VAL A N 1
ATOM 2482 C CA . VAL A 1 331 ? 8.998 7.305 6.438 1.00 60.81 331 VAL A CA 1
ATOM 2483 C C . VAL A 1 331 ? 7.868 6.992 7.405 1.00 60.81 331 VAL A C 1
ATOM 2485 O O . VAL A 1 331 ? 6.962 6.215 7.102 1.00 60.81 331 VAL A O 1
ATOM 2488 N N . MET A 1 332 ? 7.929 7.613 8.578 1.00 64.38 332 MET A N 1
ATOM 2489 C CA . MET A 1 332 ? 6.830 7.623 9.532 1.00 64.38 332 MET A CA 1
ATOM 2490 C C . MET A 1 332 ? 5.887 8.776 9.171 1.00 64.38 332 MET A C 1
ATOM 2492 O O . MET A 1 332 ? 6.326 9.922 9.120 1.00 64.38 332 MET A O 1
ATOM 2496 N N . LEU A 1 333 ? 4.612 8.499 8.902 1.00 65.19 333 LEU A N 1
ATOM 2497 C CA . LEU A 1 333 ? 3.626 9.520 8.519 1.00 65.19 333 LEU A CA 1
ATOM 2498 C C . LEU A 1 333 ? 2.578 9.707 9.611 1.00 65.19 333 LEU A C 1
ATOM 2500 O O . LEU A 1 333 ? 1.910 8.741 9.979 1.00 65.19 333 LEU A O 1
ATOM 2504 N N . VAL A 1 334 ? 2.374 10.938 10.088 1.00 54.69 334 VAL A N 1
ATOM 2505 C CA . VAL A 1 334 ? 1.233 11.239 10.970 1.00 54.69 334 VAL A CA 1
ATOM 2506 C C . VAL A 1 334 ? -0.072 11.061 10.199 1.00 54.69 334 VAL A C 1
ATOM 2508 O O . VAL A 1 334 ? -0.173 11.407 9.023 1.00 54.69 334 VAL A O 1
ATOM 2511 N N . CYS A 1 335 ? -1.074 10.497 10.879 1.00 44.59 335 CYS A N 1
ATOM 2512 C CA . CYS A 1 335 ? -2.398 10.186 10.346 1.00 44.59 335 CYS A CA 1
ATOM 2513 C C . CYS A 1 335 ? -3.035 11.325 9.527 1.00 44.59 335 CYS A C 1
ATOM 2515 O O . CYS A 1 335 ? -3.792 12.145 10.047 1.00 44.59 335 CYS A O 1
ATOM 2517 N N . VAL A 1 336 ? -2.868 11.254 8.208 1.00 35.25 336 VAL A N 1
ATOM 2518 C CA . VAL A 1 336 ? -3.853 11.745 7.245 1.00 35.25 336 VAL A CA 1
ATOM 2519 C C . VAL A 1 336 ? -4.094 10.626 6.234 1.00 35.25 336 VAL A C 1
ATOM 2521 O O . VAL A 1 336 ? -3.479 10.611 5.170 1.00 35.25 336 VAL A O 1
ATOM 2524 N N . PRO A 1 337 ? -4.968 9.642 6.528 1.00 35.03 337 PRO A N 1
ATOM 2525 C CA . PRO A 1 337 ? -5.404 8.699 5.516 1.00 35.03 337 PRO A CA 1
ATOM 2526 C C . PRO A 1 337 ? -6.381 9.439 4.609 1.00 35.03 337 PRO A C 1
ATOM 2528 O O . PRO A 1 337 ? -7.604 9.407 4.768 1.00 35.03 337 PRO A O 1
ATOM 2531 N N . ALA A 1 338 ? -5.809 10.127 3.639 1.00 31.62 338 ALA A N 1
ATOM 2532 C CA . ALA A 1 338 ? -6.400 10.214 2.332 1.00 31.62 338 ALA A CA 1
ATOM 2533 C C . ALA A 1 338 ? -6.270 8.834 1.673 1.00 31.62 338 ALA A C 1
ATOM 2535 O O . ALA A 1 338 ? -5.334 8.572 0.924 1.00 31.62 338 ALA A O 1
ATOM 2536 N N . CYS A 1 339 ? -7.169 7.902 1.994 1.00 30.06 339 CYS A N 1
ATOM 2537 C CA . CYS A 1 339 ? -7.339 6.740 1.130 1.00 30.06 339 CYS A CA 1
ATOM 2538 C C . CYS A 1 339 ? -7.989 7.264 -0.149 1.00 30.06 339 CYS A C 1
ATOM 2540 O O . CYS A 1 339 ? -9.175 7.601 -0.156 1.00 30.06 339 CYS A O 1
ATOM 2542 N N . VAL A 1 340 ? -7.156 7.472 -1.167 1.00 29.95 340 VAL A N 1
ATOM 2543 C CA . VAL A 1 340 ? -7.569 8.019 -2.458 1.00 29.95 340 VAL A CA 1
ATOM 2544 C C . VAL A 1 340 ? -8.564 7.056 -3.094 1.00 29.95 340 VAL A C 1
ATOM 2546 O O . VAL A 1 340 ? -8.318 5.851 -3.120 1.00 29.95 340 VAL A O 1
ATOM 2549 N N . ARG A 1 341 ? -9.707 7.624 -3.492 1.00 26.52 341 ARG A N 1
ATOM 2550 C CA . ARG A 1 341 ? -10.796 6.972 -4.221 1.00 26.52 341 ARG A CA 1
ATOM 2551 C C . ARG A 1 341 ? -10.378 6.616 -5.635 1.00 26.52 341 ARG A C 1
ATOM 2553 O O . ARG A 1 341 ? -9.652 7.438 -6.238 1.00 26.52 341 ARG A O 1
#

Mean predicted aligned error: 11.13 Å

Radius of gyration: 24.3 Å; Cα contacts (8 Å, |Δi|>4): 548; chains: 1; bounding box: 47×71×89 Å

pLDDT: mean 79.04, std 22.09, range [22.67, 97.75]

Nearest PDB structures (foldseek):
  1jqp-assembly1_A  TM=7.014E-01  e=2.434E-08  Rattus norvegicus

Solvent-accessible surface area (backbone atoms only — not comparable to full-atom values): 19550 Å² total; per-residue (Å²): 144,82,86,82,78,70,61,66,62,56,55,57,56,53,55,58,58,57,63,70,61,64,76,76,76,73,86,79,73,83,75,78,79,77,71,78,80,78,76,80,89,78,87,77,93,72,87,84,78,78,85,80,82,72,56,69,80,64,54,56,55,58,52,44,34,53,38,46,56,24,19,53,49,42,66,67,57,52,95,83,53,49,63,45,58,43,13,35,47,32,52,73,32,71,53,53,83,40,75,73,20,48,50,20,52,47,47,57,72,48,70,61,55,45,34,27,57,38,38,88,66,28,82,92,50,28,35,21,57,63,80,44,49,67,49,75,88,34,35,43,38,53,32,49,19,51,43,54,37,49,48,10,33,49,19,51,74,70,70,39,41,22,92,81,60,54,72,19,42,37,36,44,23,40,55,36,32,46,72,49,49,33,48,85,80,23,64,63,67,64,33,51,50,51,19,39,75,73,53,51,52,66,62,42,24,29,30,92,74,35,54,76,50,85,84,68,78,58,71,41,68,62,38,70,70,36,67,55,69,58,62,87,97,55,73,71,74,66,63,74,86,70,48,52,58,89,44,70,34,55,47,54,51,39,18,75,73,24,30,27,43,73,44,49,44,80,32,34,58,66,56,44,52,50,52,59,56,41,52,73,76,56,95,64,72,52,69,85,90,76,67,70,92,77,44,97,48,75,45,78,47,43,29,24,34,28,32,38,40,50,42,90,89,37,71,90,42,41,35,33,38,24,42,40,51,79,30,82,35,67,40,32,34,48,79,70,73,35,56,57,113

Foldseek 3Di:
DDDPPPPVVVVVVVVVVVVVPVVPPPPPDDDDDPDPDDDDDDDDDDDDDDFDDDLPPCPQLVVQLVLVQLLVQLVVVDPPDDLQNSCCSQANDSDCPDPSNVLSVLVNVFDLKAFCQQLVRAPPRARQFDFFAAQDLFLLQVLRQVQRLVSSQQCLVVVHHSVLAAFASQCLQAPQFVVHAGRVPGDDVVRVQCSQVVPSPVFTAGCVQVNDDRVDHRPCVSRVPGHGPDPPPDGDHDPSNVDFDPHPSSQSVCLRNRQWDKAKDKDAPVLVVVVLVCQVDDPDAREDDDDPVPHPDIDMGIKIWRMWHHDPVDSQFIWTFIRGNNDRGTHTYTDDPSRRD